Protein AF-A0A535PQA5-F1 (afdb_monomer_lite)

Sequence (203 aa):
MRHCFEQTTILATGSAVRSIGNIMQPLLKPDLPIYLWWLGEPPGDDPTFLKLVEISNRVIVDSTSFFNPEQDLLTLSLLHQNFPEYALSDLNWGRITPWRELVVQFFDVLEYRQYLSGITSIEIEHAAAPFASPTRTELGDVSPNPACAFLLAGWLKARLDWSLVADSMENVRDTPSGTYHWQRARFHTHQSRQTGRDTSSKY

Structure (mmCIF, N/CA/C/O backbone):
data_AF-A0A535PQA5-F1
#
_entry.id   AF-A0A535PQA5-F1
#
loop_
_atom_site.group_PDB
_atom_site.id
_atom_site.type_symbol
_atom_site.label_atom_id
_atom_site.label_alt_id
_atom_site.label_comp_id
_atom_site.label_asym_id
_atom_site.label_entity_id
_atom_site.label_seq_id
_atom_site.pdbx_PDB_ins_code
_atom_site.Cartn_x
_atom_site.Cartn_y
_atom_site.Cartn_z
_atom_site.occupancy
_atom_site.B_iso_or_equiv
_atom_site.auth_seq_id
_atom_site.auth_comp_id
_atom_site.auth_asym_id
_atom_site.auth_atom_id
_atom_site.pdbx_PDB_model_num
ATOM 1 N N . MET A 1 1 ? 21.826 -24.088 4.019 1.00 53.69 1 MET A N 1
ATOM 2 C CA . MET A 1 1 ? 21.114 -24.382 2.758 1.00 53.69 1 MET A CA 1
ATOM 3 C C . MET A 1 1 ? 21.707 -23.472 1.688 1.00 53.69 1 MET A C 1
ATOM 5 O O . MET A 1 1 ? 21.676 -22.266 1.880 1.00 53.69 1 MET A O 1
ATOM 9 N N . ARG A 1 2 ? 22.369 -24.005 0.650 1.00 63.62 2 ARG A N 1
ATOM 10 C CA . ARG A 1 2 ? 22.860 -23.168 -0.461 1.00 63.62 2 ARG A CA 1
ATOM 11 C C . ARG A 1 2 ? 21.697 -22.964 -1.426 1.00 63.62 2 ARG A C 1
ATOM 13 O O . ARG A 1 2 ? 21.260 -23.923 -2.052 1.00 63.62 2 ARG A O 1
ATOM 20 N N . HIS A 1 3 ? 21.177 -21.745 -1.498 1.00 70.12 3 HIS A N 1
ATOM 21 C CA . HIS A 1 3 ? 20.210 -21.375 -2.523 1.00 70.12 3 HIS A CA 1
ATOM 22 C C . HIS A 1 3 ? 20.956 -21.294 -3.861 1.00 70.12 3 HIS A C 1
ATOM 24 O O . HIS A 1 3 ? 21.886 -20.503 -3.994 1.00 70.12 3 HIS A O 1
ATOM 30 N N . CYS A 1 4 ? 20.604 -22.152 -4.820 1.00 84.62 4 CYS A N 1
ATOM 31 C CA . CYS A 1 4 ? 21.079 -22.025 -6.197 1.00 84.62 4 CYS A CA 1
ATOM 32 C C . CYS A 1 4 ? 20.158 -21.036 -6.912 1.00 84.62 4 CYS A C 1
ATOM 34 O O . CYS A 1 4 ? 18.982 -21.339 -7.104 1.00 84.62 4 CYS A O 1
ATOM 36 N N . PHE A 1 5 ? 20.676 -19.865 -7.273 1.00 87.62 5 PHE A N 1
ATOM 37 C CA . PHE A 1 5 ? 19.964 -18.878 -8.077 1.00 87.62 5 PHE A CA 1
ATOM 38 C C . PHE A 1 5 ? 20.875 -18.353 -9.185 1.00 87.62 5 PHE A C 1
ATOM 40 O O . PHE A 1 5 ? 22.099 -18.370 -9.063 1.00 87.62 5 PHE A O 1
ATOM 47 N N . GLU A 1 6 ? 20.253 -17.909 -10.267 1.00 89.75 6 GLU A N 1
ATOM 48 C CA . GLU A 1 6 ? 20.897 -17.182 -11.352 1.00 89.75 6 GLU A CA 1
ATOM 49 C C . GLU A 1 6 ? 20.491 -15.712 -11.239 1.00 89.75 6 GLU A C 1
ATOM 51 O O . GLU A 1 6 ? 19.347 -15.407 -10.899 1.00 89.75 6 GLU A O 1
ATOM 56 N N . GLN A 1 7 ? 21.427 -14.803 -11.500 1.00 92.69 7 GLN A N 1
ATOM 57 C CA . GLN A 1 7 ? 21.169 -13.370 -11.504 1.00 92.69 7 GLN A CA 1
ATOM 58 C C . GLN A 1 7 ? 21.690 -12.776 -12.807 1.00 92.69 7 GLN A C 1
ATOM 60 O O . GLN A 1 7 ? 22.874 -12.887 -13.115 1.00 92.69 7 GLN A O 1
ATOM 65 N N . THR A 1 8 ? 20.803 -12.099 -13.531 1.00 92.94 8 THR A N 1
ATOM 66 C CA . THR A 1 8 ? 21.151 -11.308 -14.712 1.00 92.94 8 THR A CA 1
ATOM 67 C C . THR A 1 8 ? 20.855 -9.843 -14.421 1.00 92.94 8 THR A C 1
ATOM 69 O O . THR A 1 8 ? 19.728 -9.497 -14.073 1.00 92.94 8 THR A O 1
ATOM 72 N N . THR A 1 9 ? 21.861 -8.980 -14.565 1.00 94.50 9 THR A N 1
ATOM 73 C CA . THR A 1 9 ? 21.708 -7.526 -14.425 1.00 94.50 9 THR A CA 1
ATOM 74 C C . THR A 1 9 ? 21.713 -6.890 -15.808 1.00 94.50 9 THR A C 1
ATOM 76 O O . THR A 1 9 ? 22.670 -7.061 -16.563 1.00 94.50 9 THR A O 1
ATOM 79 N N . ILE A 1 10 ? 20.669 -6.128 -16.129 1.00 92.38 10 ILE A N 1
ATOM 80 C CA . ILE A 1 10 ? 20.564 -5.380 -17.384 1.00 92.38 10 ILE A CA 1
ATOM 81 C C . ILE A 1 10 ? 20.653 -3.892 -17.066 1.00 92.38 10 ILE A C 1
ATOM 83 O O . ILE A 1 10 ? 19.865 -3.374 -16.278 1.00 92.38 10 ILE A O 1
ATOM 87 N N . LEU A 1 11 ? 21.588 -3.199 -17.714 1.00 94.19 11 LEU A N 1
ATOM 88 C CA . LEU A 1 11 ? 21.641 -1.742 -17.729 1.00 94.19 11 LEU A CA 1
ATOM 89 C C . LEU A 1 11 ? 21.147 -1.255 -19.093 1.00 94.19 11 LEU A C 1
ATOM 91 O O . LEU A 1 11 ? 21.809 -1.473 -20.106 1.00 94.19 11 LEU A O 1
ATOM 95 N N . ALA A 1 12 ? 19.987 -0.604 -19.120 1.00 91.81 12 ALA A N 1
ATOM 96 C CA . ALA A 1 12 ? 19.416 -0.016 -20.327 1.00 91.81 12 ALA A CA 1
ATOM 97 C C . ALA A 1 12 ? 19.444 1.513 -20.236 1.00 91.81 12 ALA A C 1
ATOM 99 O O . ALA A 1 12 ? 19.094 2.087 -19.207 1.00 91.81 12 ALA A O 1
ATOM 100 N N . THR A 1 13 ? 19.841 2.178 -21.319 1.00 92.56 13 THR A N 1
ATOM 101 C CA . THR A 1 13 ? 19.897 3.643 -21.410 1.00 92.56 13 THR A CA 1
ATOM 102 C C . THR A 1 13 ? 19.306 4.129 -22.733 1.00 92.56 13 THR A C 1
ATOM 104 O O . THR A 1 13 ? 19.181 3.375 -23.703 1.00 92.56 13 THR A O 1
ATOM 107 N N . GLY A 1 14 ? 18.897 5.400 -22.776 1.00 93.44 14 GLY A N 1
ATOM 108 C CA . GLY A 1 14 ? 18.347 6.020 -23.981 1.00 93.44 14 GLY A CA 1
ATOM 109 C C . GLY A 1 14 ? 17.112 5.290 -24.520 1.00 93.44 14 GLY A C 1
ATOM 110 O O . GLY A 1 14 ? 16.185 4.961 -23.783 1.00 93.44 14 GLY A O 1
ATOM 111 N N . SER A 1 15 ? 17.086 5.029 -25.828 1.00 90.81 15 SER A N 1
ATOM 112 C CA . SER A 1 15 ? 15.953 4.369 -26.488 1.00 90.81 15 SER A CA 1
ATOM 113 C C . SER A 1 15 ? 15.748 2.910 -26.069 1.00 90.81 15 SER A C 1
ATOM 115 O O . SER A 1 15 ? 14.628 2.416 -26.194 1.00 90.81 15 SER A O 1
ATOM 117 N N . ALA A 1 16 ? 16.782 2.237 -25.549 1.00 90.56 16 ALA A N 1
ATOM 118 C CA . ALA A 1 16 ? 16.713 0.828 -25.163 1.00 90.56 16 ALA A CA 1
ATOM 119 C C . ALA A 1 16 ? 15.775 0.579 -23.972 1.00 90.56 16 ALA A C 1
ATOM 121 O O . ALA A 1 16 ? 15.194 -0.500 -23.875 1.00 90.56 16 ALA A O 1
ATOM 122 N N . VAL A 1 17 ? 15.567 1.585 -23.112 1.00 91.06 17 VAL A N 1
ATOM 123 C CA . VAL A 1 17 ? 14.657 1.509 -21.953 1.00 91.06 17 VAL A CA 1
ATOM 124 C C . VAL A 1 17 ? 13.248 1.096 -22.387 1.00 91.06 17 VAL A C 1
ATOM 126 O O . VAL A 1 17 ? 12.652 0.200 -21.798 1.00 91.06 17 VAL A O 1
ATOM 129 N N . ARG A 1 18 ? 12.756 1.642 -23.507 1.00 89.62 18 ARG A N 1
ATOM 130 C CA . ARG A 1 18 ? 11.408 1.353 -24.034 1.00 89.62 18 ARG A CA 1
ATOM 131 C C . ARG A 1 18 ? 11.216 -0.091 -24.509 1.00 89.62 18 ARG A C 1
ATOM 133 O O . ARG A 1 18 ? 10.078 -0.517 -24.722 1.00 89.62 18 ARG A O 1
ATOM 140 N N . SER A 1 19 ? 12.315 -0.820 -24.695 1.00 90.81 19 SER A N 1
ATOM 141 C CA . SER A 1 19 ? 12.343 -2.209 -25.156 1.00 90.81 19 SER A CA 1
ATOM 142 C C . SER A 1 19 ? 12.623 -3.204 -24.027 1.00 90.81 19 SER A C 1
ATOM 144 O O . SER A 1 19 ? 12.718 -4.397 -24.308 1.00 90.81 19 SER A O 1
ATOM 146 N N . ILE A 1 20 ? 12.744 -2.760 -22.766 1.00 91.56 20 ILE A N 1
ATOM 147 C CA . ILE A 1 20 ? 13.173 -3.628 -21.658 1.00 91.56 20 ILE A CA 1
ATOM 148 C C . ILE A 1 20 ? 12.256 -4.838 -21.459 1.00 91.56 20 ILE A C 1
ATOM 150 O O . ILE A 1 20 ? 12.756 -5.942 -21.278 1.00 91.56 20 ILE A O 1
ATOM 154 N N . GLY A 1 21 ? 10.935 -4.674 -21.603 1.00 89.75 21 GLY A N 1
ATOM 155 C CA . GLY A 1 21 ? 9.988 -5.789 -21.510 1.00 89.75 21 GLY A CA 1
ATOM 156 C C . GLY A 1 21 ? 10.289 -6.892 -22.531 1.00 89.75 21 GLY A C 1
ATOM 157 O O . GLY A 1 21 ? 10.341 -8.066 -22.176 1.00 89.75 21 GLY A O 1
ATOM 158 N N . ASN A 1 22 ? 10.609 -6.518 -23.775 1.00 90.69 22 ASN A N 1
ATOM 159 C CA . ASN A 1 22 ? 10.975 -7.472 -24.828 1.00 90.69 22 ASN A CA 1
ATOM 160 C C . ASN A 1 22 ? 12.327 -8.147 -24.551 1.00 90.69 22 ASN A C 1
ATOM 162 O O . ASN A 1 22 ? 12.508 -9.315 -24.878 1.00 90.69 22 ASN A O 1
ATOM 166 N N . ILE A 1 23 ? 13.274 -7.419 -23.950 1.00 92.25 23 ILE A N 1
ATOM 167 C CA . ILE A 1 23 ? 14.581 -7.964 -23.549 1.00 92.25 23 ILE A CA 1
ATOM 168 C C . ILE A 1 23 ? 14.415 -8.967 -22.399 1.00 92.25 23 ILE A C 1
ATOM 170 O O . ILE A 1 23 ? 15.131 -9.964 -22.349 1.00 92.25 23 ILE A O 1
ATOM 174 N N . MET A 1 24 ? 13.467 -8.726 -21.489 1.00 91.38 24 MET A N 1
ATOM 175 C CA . MET A 1 24 ? 13.216 -9.593 -20.340 1.00 91.38 24 MET A CA 1
ATOM 176 C C . MET A 1 24 ? 12.509 -10.896 -20.710 1.00 91.38 24 MET A C 1
ATOM 178 O O . MET A 1 24 ? 12.854 -11.926 -20.143 1.00 91.38 24 MET A O 1
ATOM 182 N N . GLN A 1 25 ? 11.571 -10.886 -21.664 1.00 90.50 25 GLN A N 1
ATOM 183 C CA . GLN A 1 25 ? 10.791 -12.071 -22.059 1.00 90.50 25 GLN A CA 1
ATOM 184 C C . GLN A 1 25 ? 11.600 -13.375 -22.228 1.00 90.50 25 GLN A C 1
ATOM 186 O O . GLN A 1 25 ? 11.224 -14.365 -21.604 1.00 90.50 25 GLN A O 1
ATOM 191 N N . PRO A 1 26 ? 12.712 -13.424 -22.990 1.00 91.94 26 PRO A N 1
ATOM 192 C CA . PRO A 1 26 ? 13.483 -14.659 -23.157 1.00 91.94 26 PRO A CA 1
ATOM 193 C C . PRO A 1 26 ? 14.239 -15.113 -21.895 1.00 91.94 26 PRO A C 1
ATOM 195 O O . PRO A 1 26 ? 14.706 -16.248 -21.851 1.00 91.94 26 PRO A O 1
ATOM 198 N N . LEU A 1 27 ? 14.387 -14.248 -20.885 1.00 91.62 27 LEU A N 1
ATOM 199 C CA . LEU A 1 27 ? 15.042 -14.567 -19.610 1.00 91.62 27 LEU A CA 1
ATOM 200 C C . LEU A 1 27 ? 14.065 -15.154 -18.581 1.00 91.62 27 LEU A C 1
ATOM 202 O O . LEU A 1 27 ? 14.488 -15.700 -17.561 1.00 91.62 27 LEU A O 1
ATOM 206 N N . LEU A 1 28 ? 12.760 -15.027 -18.826 1.00 91.69 28 LEU A N 1
ATOM 207 C CA . LEU A 1 28 ? 11.716 -15.512 -17.935 1.00 91.69 28 LEU A CA 1
ATOM 208 C C . LEU A 1 28 ? 11.461 -17.002 -18.180 1.00 91.69 28 LEU A C 1
ATOM 210 O O . LEU A 1 28 ? 11.336 -17.455 -19.317 1.00 91.69 28 LEU A O 1
ATOM 214 N N . LYS A 1 29 ? 11.356 -17.779 -17.098 1.00 90.56 29 LYS A N 1
ATOM 215 C CA . LYS A 1 29 ? 10.951 -19.187 -17.183 1.00 90.56 29 LYS A CA 1
ATOM 216 C C . LYS A 1 29 ? 9.421 -19.268 -17.223 1.00 90.56 29 LYS A C 1
ATOM 218 O O . LYS A 1 29 ? 8.810 -18.803 -16.264 1.00 90.56 29 LYS A O 1
ATOM 223 N N . PRO A 1 30 ? 8.812 -19.884 -18.256 1.00 86.12 30 PRO A N 1
ATOM 224 C CA . PRO A 1 30 ? 7.358 -19.872 -18.450 1.00 86.12 30 PRO A CA 1
ATOM 225 C C . PRO A 1 30 ? 6.535 -20.375 -17.257 1.00 86.12 30 PRO A C 1
ATOM 227 O O . PRO A 1 30 ? 5.455 -19.856 -17.001 1.00 86.12 30 PRO A O 1
ATOM 230 N N . ASP A 1 31 ? 7.053 -21.353 -16.511 1.00 89.75 31 ASP A N 1
ATOM 231 C CA . ASP A 1 31 ? 6.315 -22.019 -15.429 1.00 89.75 31 ASP A CA 1
ATOM 232 C C . ASP A 1 31 ? 6.577 -21.422 -14.036 1.00 89.75 31 ASP A C 1
ATOM 234 O O . ASP A 1 31 ? 6.157 -21.993 -13.026 1.00 89.75 31 ASP A O 1
ATOM 238 N N . LEU A 1 32 ? 7.312 -20.308 -13.945 1.00 92.56 32 LEU A N 1
ATOM 239 C CA . LEU A 1 32 ? 7.617 -19.665 -12.668 1.00 92.56 32 LEU A CA 1
ATOM 240 C C . LEU A 1 32 ? 6.839 -18.359 -12.500 1.00 92.56 32 LEU A C 1
ATOM 242 O O . LEU A 1 32 ? 6.755 -17.575 -13.443 1.00 92.56 32 LEU A O 1
ATOM 246 N N . PRO A 1 33 ? 6.328 -18.078 -11.288 1.00 93.62 33 PRO A N 1
ATOM 247 C CA . PRO A 1 33 ? 5.720 -16.791 -11.007 1.00 93.62 33 PRO A CA 1
ATOM 248 C C . PRO A 1 33 ? 6.756 -15.667 -11.112 1.00 93.62 33 PRO A C 1
ATOM 250 O O . PRO A 1 33 ? 7.873 -15.767 -10.596 1.00 93.62 33 PRO A O 1
ATOM 253 N N . ILE A 1 34 ? 6.359 -14.576 -11.755 1.00 95.00 34 ILE A N 1
ATOM 254 C CA . ILE A 1 34 ? 7.189 -13.408 -12.030 1.00 95.00 34 ILE A CA 1
ATOM 255 C C . ILE A 1 34 ? 6.815 -12.307 -11.041 1.00 95.00 34 ILE A C 1
ATOM 257 O O . ILE A 1 34 ? 5.659 -11.894 -10.947 1.00 95.00 34 ILE A O 1
ATOM 261 N N . TYR A 1 35 ? 7.802 -11.811 -10.303 1.00 95.62 35 TYR A N 1
ATOM 262 C CA . TYR A 1 35 ? 7.620 -10.739 -9.330 1.00 95.62 35 TYR A CA 1
ATOM 263 C C . TYR A 1 35 ? 8.381 -9.509 -9.809 1.00 95.62 35 TYR A C 1
ATOM 265 O O . TYR A 1 35 ? 9.601 -9.553 -9.964 1.00 95.62 35 TYR A O 1
ATOM 273 N N . LEU A 1 36 ? 7.664 -8.411 -10.025 1.00 95.06 36 LEU A N 1
ATOM 274 C CA . LEU A 1 36 ? 8.254 -7.110 -10.290 1.00 95.06 36 LEU A CA 1
ATOM 275 C C . LEU A 1 36 ? 8.463 -6.401 -8.958 1.00 95.06 36 LEU A C 1
ATOM 277 O O . LEU A 1 36 ? 7.504 -5.932 -8.355 1.00 95.06 36 LEU A O 1
ATOM 281 N N . TRP A 1 37 ? 9.706 -6.304 -8.499 1.00 95.94 37 TRP A N 1
ATOM 282 C CA . TRP A 1 37 ? 10.037 -5.416 -7.390 1.00 95.94 37 TRP A CA 1
ATOM 283 C C . TRP A 1 37 ? 10.463 -4.060 -7.939 1.00 95.94 37 TRP A C 1
ATOM 285 O O . TRP A 1 37 ? 11.525 -3.939 -8.549 1.00 95.94 37 TRP A O 1
ATOM 295 N N . TRP A 1 38 ? 9.617 -3.052 -7.738 1.00 94.38 38 TRP A N 1
ATOM 296 C CA . TRP A 1 38 ? 9.922 -1.681 -8.116 1.00 94.38 38 TRP A CA 1
ATOM 297 C C . TRP A 1 38 ? 10.526 -0.931 -6.928 1.00 94.38 38 TRP A C 1
ATOM 299 O O . TRP A 1 38 ? 9.977 -0.947 -5.823 1.00 94.38 38 TRP A O 1
ATOM 309 N N . LEU A 1 39 ? 11.681 -0.306 -7.151 1.00 90.81 39 LEU A N 1
ATOM 310 C CA . LEU A 1 39 ? 12.393 0.456 -6.131 1.00 90.81 39 LEU A CA 1
ATOM 311 C C . LEU A 1 39 ? 12.005 1.932 -6.227 1.00 90.81 39 LEU A C 1
ATOM 313 O O . LEU A 1 39 ? 12.156 2.538 -7.285 1.00 90.81 39 LEU A O 1
ATOM 317 N N . GLY A 1 40 ? 11.564 2.502 -5.106 1.00 86.31 40 GLY A N 1
ATOM 318 C CA . GLY A 1 40 ? 11.100 3.885 -5.031 1.00 86.31 40 GLY A CA 1
ATOM 319 C C . GLY A 1 40 ? 9.632 4.041 -5.424 1.00 86.31 40 GLY A C 1
ATOM 320 O O . GLY A 1 40 ? 8.824 3.123 -5.265 1.00 86.31 40 GLY A O 1
ATOM 321 N N . GLU A 1 41 ? 9.294 5.230 -5.911 1.00 86.06 41 GLU A N 1
ATOM 322 C CA . GLU A 1 41 ? 7.928 5.624 -6.256 1.00 86.06 41 GLU A CA 1
ATOM 323 C C . GLU A 1 41 ? 7.417 4.876 -7.499 1.00 86.06 41 GLU A C 1
ATOM 325 O O . GLU A 1 41 ? 8.158 4.726 -8.481 1.00 86.06 41 GLU A O 1
ATOM 330 N N . PRO A 1 42 ? 6.160 4.394 -7.488 1.00 86.44 42 PRO A N 1
ATOM 331 C CA . PRO A 1 42 ? 5.552 3.778 -8.659 1.00 86.44 42 PRO A CA 1
ATOM 332 C C . PRO A 1 42 ? 5.392 4.840 -9.759 1.00 86.44 42 PRO A C 1
ATOM 334 O O . PRO A 1 42 ? 4.760 5.870 -9.522 1.00 86.44 42 PRO A O 1
ATOM 337 N N . PRO A 1 43 ? 5.908 4.614 -10.977 1.00 85.69 43 PRO A N 1
ATOM 338 C CA . PRO A 1 43 ? 6.052 5.653 -11.992 1.00 85.69 43 PRO A CA 1
ATOM 339 C C . PRO A 1 43 ? 4.754 5.861 -12.790 1.00 85.69 43 PRO A C 1
ATOM 341 O O . PRO A 1 43 ? 4.786 5.965 -14.011 1.00 85.69 43 PRO A O 1
ATOM 344 N N . GLY A 1 44 ? 3.608 5.903 -12.105 1.00 84.50 44 GLY A N 1
ATOM 345 C CA . GLY A 1 44 ? 2.312 6.272 -12.675 1.00 84.50 44 GLY A CA 1
ATOM 346 C C . GLY A 1 44 ? 1.961 5.546 -13.973 1.00 84.50 44 GLY A C 1
ATOM 347 O O . GLY A 1 44 ? 1.760 4.332 -13.995 1.00 84.50 44 GLY A O 1
ATOM 348 N N . ASP A 1 45 ? 1.860 6.334 -15.040 1.00 87.94 45 ASP A N 1
ATOM 349 C CA . ASP A 1 45 ? 1.496 5.947 -16.400 1.00 87.94 45 ASP A CA 1
ATOM 350 C C . ASP A 1 45 ? 2.705 5.648 -17.306 1.00 87.94 45 ASP A C 1
ATOM 352 O O . ASP A 1 45 ? 2.539 5.507 -18.521 1.00 87.94 45 ASP A O 1
ATOM 356 N N . ASP A 1 46 ? 3.917 5.519 -16.747 1.00 91.25 46 ASP A N 1
ATOM 357 C CA . ASP A 1 46 ? 5.117 5.220 -17.525 1.00 91.25 46 ASP A CA 1
ATOM 358 C C . ASP A 1 46 ? 4.935 3.925 -18.349 1.00 91.25 46 ASP A C 1
ATOM 360 O O . ASP A 1 46 ? 4.757 2.835 -17.790 1.00 91.25 46 ASP A O 1
ATOM 364 N N . PRO A 1 47 ? 5.038 3.990 -19.692 1.00 90.75 47 PRO A N 1
ATOM 365 C CA . PRO A 1 47 ? 4.782 2.832 -20.545 1.00 90.75 47 PRO A CA 1
ATOM 366 C C . PRO A 1 47 ? 5.752 1.670 -20.321 1.00 90.75 47 PRO A C 1
ATOM 368 O O . PRO A 1 47 ? 5.447 0.532 -20.679 1.00 90.75 47 PRO A O 1
ATOM 371 N N . THR A 1 48 ? 6.951 1.943 -19.803 1.00 90.94 48 THR A N 1
ATOM 372 C CA . THR A 1 48 ? 7.951 0.907 -19.535 1.00 90.94 48 THR A CA 1
ATOM 373 C C . THR A 1 48 ? 7.547 0.116 -18.303 1.00 90.94 48 THR A C 1
ATOM 375 O O . THR A 1 48 ? 7.518 -1.112 -18.350 1.00 90.94 48 THR A O 1
ATOM 378 N N . PHE A 1 49 ? 7.179 0.810 -17.231 1.00 92.19 49 PHE A N 1
ATOM 379 C CA . PHE A 1 49 ? 6.642 0.207 -16.025 1.00 92.19 49 PHE A CA 1
ATOM 380 C C . PHE A 1 49 ? 5.375 -0.590 -16.305 1.00 92.19 49 PHE A C 1
ATOM 382 O O . PHE A 1 49 ? 5.320 -1.753 -15.924 1.00 92.19 49 PHE A O 1
ATOM 389 N N . LEU A 1 50 ? 4.405 -0.032 -17.035 1.00 92.25 50 LEU A N 1
ATOM 390 C CA . LEU A 1 50 ? 3.160 -0.741 -17.342 1.00 92.25 50 LEU A CA 1
ATOM 391 C C . LEU A 1 50 ? 3.410 -2.051 -18.103 1.00 92.25 50 LEU A C 1
ATOM 393 O O . LEU A 1 50 ? 2.866 -3.084 -17.731 1.00 92.25 50 LEU A O 1
ATOM 397 N N . LYS A 1 51 ? 4.331 -2.066 -19.076 1.00 91.50 51 LYS A N 1
ATOM 398 C CA . LYS A 1 51 ? 4.752 -3.314 -19.741 1.00 91.50 51 LYS A CA 1
ATOM 399 C C . LYS A 1 51 ? 5.402 -4.314 -18.784 1.00 91.50 51 LYS A C 1
ATOM 401 O O . LYS A 1 51 ? 5.257 -5.518 -18.963 1.00 91.50 51 LYS A O 1
ATOM 406 N N . LEU A 1 52 ? 6.168 -3.837 -17.801 1.00 92.56 52 LEU A N 1
ATOM 407 C CA . LEU A 1 52 ? 6.768 -4.697 -16.778 1.00 92.56 52 LEU A CA 1
ATOM 408 C C . LEU A 1 52 ? 5.716 -5.253 -15.811 1.00 92.56 52 LEU A C 1
ATOM 410 O O . LEU A 1 52 ? 5.832 -6.397 -15.377 1.00 92.56 52 LEU A O 1
ATOM 414 N N . VAL A 1 53 ? 4.691 -4.463 -15.491 1.00 93.00 53 VAL A N 1
ATOM 415 C CA . VAL A 1 53 ? 3.528 -4.923 -14.729 1.00 93.00 53 VAL A CA 1
ATOM 416 C C . VAL A 1 53 ? 2.823 -6.022 -15.514 1.00 93.00 53 VAL A C 1
ATOM 418 O O . VAL A 1 53 ? 2.639 -7.103 -14.963 1.00 93.00 53 VAL A O 1
ATOM 421 N N . GLU A 1 54 ? 2.558 -5.802 -16.806 1.00 91.31 54 GLU A N 1
ATOM 422 C CA . GLU A 1 54 ? 1.851 -6.744 -17.681 1.00 91.31 54 GLU A CA 1
ATOM 423 C C . GLU A 1 54 ? 2.509 -8.132 -17.764 1.00 91.31 54 GLU A C 1
ATOM 425 O O . GLU A 1 54 ? 1.807 -9.143 -17.811 1.00 91.31 54 GLU A O 1
ATOM 430 N N . ILE A 1 55 ? 3.847 -8.198 -17.760 1.00 91.94 55 ILE A N 1
ATOM 431 C CA . ILE A 1 55 ? 4.594 -9.470 -17.773 1.00 91.94 55 ILE A CA 1
ATOM 432 C C . ILE A 1 55 ? 4.713 -10.124 -16.389 1.00 91.94 55 ILE A C 1
ATOM 434 O O . ILE A 1 55 ? 5.158 -11.265 -16.294 1.00 91.94 55 ILE A O 1
ATOM 438 N N . SER A 1 56 ? 4.395 -9.408 -15.311 1.00 93.19 56 SER A N 1
ATOM 439 C CA . SER A 1 56 ? 4.542 -9.897 -13.938 1.00 93.19 56 SER A CA 1
ATOM 440 C C . SER A 1 56 ? 3.265 -10.573 -13.433 1.00 93.19 56 SER A C 1
ATOM 442 O O . SER A 1 56 ? 2.189 -10.386 -13.973 1.00 93.19 56 SER A O 1
ATOM 444 N N . ASN A 1 57 ? 3.342 -11.362 -12.365 1.00 94.19 57 ASN A N 1
ATOM 445 C CA . ASN A 1 57 ? 2.159 -11.837 -11.635 1.00 94.19 57 ASN A CA 1
ATOM 446 C C . ASN A 1 57 ? 1.912 -11.025 -10.357 1.00 94.19 57 ASN A C 1
ATOM 448 O O . ASN A 1 57 ? 0.812 -11.038 -9.799 1.00 94.19 57 ASN A O 1
ATOM 452 N N . ARG A 1 58 ? 2.956 -10.357 -9.854 1.00 95.31 58 ARG A N 1
ATOM 453 C CA . ARG A 1 58 ? 2.896 -9.530 -8.654 1.00 95.31 58 ARG A CA 1
ATOM 454 C C . ARG A 1 58 ? 3.835 -8.341 -8.757 1.00 95.31 58 ARG A C 1
ATOM 456 O O . ARG A 1 58 ? 5.019 -8.522 -9.029 1.00 95.31 58 ARG A O 1
ATOM 463 N N . VAL A 1 59 ? 3.327 -7.169 -8.404 1.00 95.81 59 VAL A N 1
ATOM 464 C CA . VAL A 1 59 ? 4.121 -5.965 -8.166 1.00 95.81 59 VAL A CA 1
ATOM 465 C C . VAL A 1 59 ? 4.404 -5.852 -6.670 1.00 95.81 59 VAL A C 1
ATOM 467 O O . VAL A 1 59 ? 3.494 -5.930 -5.844 1.00 95.81 59 VAL A O 1
ATOM 470 N N . ILE A 1 60 ? 5.674 -5.695 -6.316 1.00 96.81 60 ILE A N 1
ATOM 471 C CA . ILE A 1 60 ? 6.151 -5.430 -4.962 1.00 96.81 60 ILE A CA 1
ATOM 472 C C . ILE A 1 60 ? 6.696 -4.006 -4.932 1.00 96.81 60 ILE A C 1
ATOM 474 O O . ILE A 1 60 ? 7.533 -3.644 -5.758 1.00 96.81 60 ILE A O 1
ATOM 478 N N . VAL A 1 61 ? 6.257 -3.230 -3.951 1.00 96.12 61 VAL A N 1
ATOM 479 C CA . VAL A 1 61 ? 6.767 -1.891 -3.643 1.00 96.12 61 VAL A CA 1
ATOM 480 C C . VAL A 1 61 ? 7.163 -1.804 -2.175 1.00 96.12 61 VAL A C 1
ATOM 482 O O . VAL A 1 61 ? 6.819 -2.673 -1.371 1.00 96.12 61 VAL A O 1
ATOM 485 N N . ASP A 1 62 ? 7.884 -0.748 -1.819 1.00 94.44 62 ASP A N 1
ATOM 486 C CA . ASP A 1 62 ? 8.159 -0.417 -0.427 1.00 94.44 62 ASP A CA 1
ATOM 487 C C . ASP A 1 62 ? 7.731 1.018 -0.129 1.00 94.44 62 ASP A C 1
ATOM 489 O O . ASP A 1 62 ? 8.468 1.969 -0.410 1.00 94.44 62 ASP A O 1
ATOM 493 N N . SER A 1 63 ? 6.540 1.180 0.455 1.00 93.00 63 SER A N 1
ATOM 494 C CA . SER A 1 63 ? 5.971 2.509 0.666 1.00 93.00 63 SER A CA 1
ATOM 495 C C . SER A 1 63 ? 6.752 3.349 1.676 1.00 93.00 63 SER A C 1
ATOM 497 O O . SER A 1 63 ? 6.484 4.541 1.782 1.00 93.00 63 SER A O 1
ATOM 499 N N . THR A 1 64 ? 7.715 2.782 2.421 1.00 88.56 64 THR A N 1
ATOM 500 C CA . THR A 1 64 ? 8.611 3.574 3.285 1.00 88.56 64 THR A CA 1
ATOM 501 C C . THR A 1 64 ? 9.569 4.453 2.486 1.00 88.56 64 THR A C 1
ATOM 503 O O . THR A 1 64 ? 10.154 5.377 3.041 1.00 88.56 64 THR A O 1
ATOM 506 N N . SER A 1 65 ? 9.764 4.148 1.201 1.00 86.19 65 SER A N 1
ATOM 507 C CA . SER A 1 65 ? 10.638 4.899 0.294 1.00 86.19 65 SER A CA 1
ATOM 508 C C . SER A 1 65 ? 9.910 5.977 -0.513 1.00 86.19 65 SER A C 1
ATOM 510 O O . SER A 1 65 ? 10.548 6.688 -1.279 1.00 86.19 65 SER A O 1
ATOM 512 N N . PHE A 1 66 ? 8.591 6.097 -0.343 1.00 87.75 66 PHE A N 1
ATOM 513 C CA . PHE A 1 66 ? 7.778 7.072 -1.065 1.00 87.75 66 PHE A CA 1
ATOM 514 C C . PHE A 1 66 ? 8.083 8.494 -0.618 1.00 87.75 66 PHE A C 1
ATOM 516 O O . PHE A 1 66 ? 8.182 8.775 0.581 1.00 87.75 66 PHE A O 1
ATOM 523 N N . PHE A 1 67 ? 8.206 9.377 -1.601 1.00 79.62 67 PHE A N 1
ATOM 524 C CA . PHE A 1 67 ? 8.449 10.794 -1.391 1.00 79.62 67 PHE A CA 1
ATOM 525 C C . PHE A 1 67 ? 7.151 11.579 -1.234 1.00 79.62 67 PHE A C 1
ATOM 527 O O . PHE A 1 67 ? 7.083 12.467 -0.389 1.00 79.62 67 PHE A O 1
ATOM 534 N N . ASN A 1 68 ? 6.098 11.195 -1.967 1.00 82.31 68 ASN A N 1
ATOM 535 C CA . ASN A 1 68 ? 4.762 11.776 -1.865 1.00 82.31 68 ASN A CA 1
ATOM 536 C C . ASN A 1 68 ? 3.738 10.687 -1.509 1.00 82.31 68 ASN A C 1
ATOM 538 O O . ASN A 1 68 ? 2.883 10.352 -2.332 1.00 82.31 68 ASN A O 1
ATOM 542 N N . PRO A 1 69 ? 3.760 10.132 -0.279 1.00 86.25 69 PRO A N 1
ATOM 543 C CA . PRO A 1 69 ? 3.071 8.879 0.024 1.00 86.25 69 PRO A CA 1
ATOM 544 C C . PRO A 1 69 ? 1.572 8.882 -0.260 1.00 86.25 69 PRO A C 1
ATOM 546 O O . PRO A 1 69 ? 1.032 7.853 -0.645 1.00 86.25 69 PRO A O 1
ATOM 549 N N . GLU A 1 70 ? 0.890 10.018 -0.105 1.00 84.75 70 GLU A N 1
ATOM 550 C CA . GLU A 1 70 ? -0.523 10.140 -0.482 1.00 84.75 70 GLU A CA 1
ATOM 551 C C . GLU A 1 70 ? -0.737 9.916 -1.981 1.00 84.75 70 GLU A C 1
ATOM 553 O O . GLU A 1 70 ? -1.559 9.088 -2.373 1.00 84.75 70 GLU A O 1
ATOM 558 N N . GLN A 1 71 ? 0.020 10.632 -2.813 1.00 86.38 71 GLN A N 1
ATOM 559 C CA . GLN A 1 71 ? -0.075 10.528 -4.264 1.00 86.38 71 GLN A CA 1
ATOM 560 C C . GLN A 1 71 ? 0.390 9.152 -4.742 1.00 86.38 71 GLN A C 1
ATOM 562 O O . GLN A 1 71 ? -0.261 8.545 -5.587 1.00 86.38 71 GLN A O 1
ATOM 567 N N . ASP A 1 72 ? 1.463 8.626 -4.162 1.00 91.06 72 ASP A N 1
ATOM 568 C CA . ASP A 1 72 ? 2.025 7.331 -4.537 1.00 91.06 72 ASP A CA 1
ATOM 569 C C . ASP A 1 72 ? 1.075 6.180 -4.176 1.00 91.06 72 ASP A C 1
ATOM 571 O O . ASP A 1 72 ? 0.850 5.279 -4.985 1.00 91.06 72 ASP A O 1
ATOM 575 N N . LEU A 1 73 ? 0.427 6.226 -3.005 1.00 92.31 73 LEU A N 1
ATOM 576 C CA . LEU A 1 73 ? -0.616 5.262 -2.633 1.00 92.31 73 LEU A CA 1
ATOM 577 C C . LEU A 1 73 ? -1.857 5.379 -3.534 1.00 92.31 73 LEU A C 1
ATOM 579 O O . LEU A 1 73 ? -2.466 4.357 -3.863 1.00 92.31 73 LEU A O 1
ATOM 583 N N . LEU A 1 74 ? -2.233 6.589 -3.965 1.00 91.38 74 LEU A N 1
ATOM 584 C CA . LEU A 1 74 ? -3.295 6.779 -4.960 1.00 91.38 74 LEU A CA 1
ATOM 585 C C . LEU A 1 74 ? -2.906 6.170 -6.311 1.00 91.38 74 LEU A C 1
ATOM 587 O O . LEU A 1 74 ? -3.715 5.461 -6.908 1.00 91.38 74 LEU A O 1
ATOM 591 N N . THR A 1 75 ? -1.666 6.369 -6.756 1.00 92.94 75 THR A N 1
ATOM 592 C CA . THR A 1 75 ? -1.120 5.744 -7.965 1.00 92.94 75 THR A CA 1
ATOM 593 C C . THR A 1 75 ? -1.205 4.220 -7.886 1.00 92.94 75 THR A C 1
ATOM 595 O O . THR A 1 75 ? -1.687 3.584 -8.822 1.00 92.94 75 THR A O 1
ATOM 598 N N . LEU A 1 76 ? -0.826 3.617 -6.755 1.00 93.94 76 LEU A N 1
ATOM 599 C CA . LEU A 1 76 ? -0.974 2.173 -6.545 1.00 93.94 76 LEU A CA 1
ATOM 600 C C . LEU A 1 76 ? -2.435 1.707 -6.569 1.00 93.94 76 LEU A C 1
ATOM 602 O O . L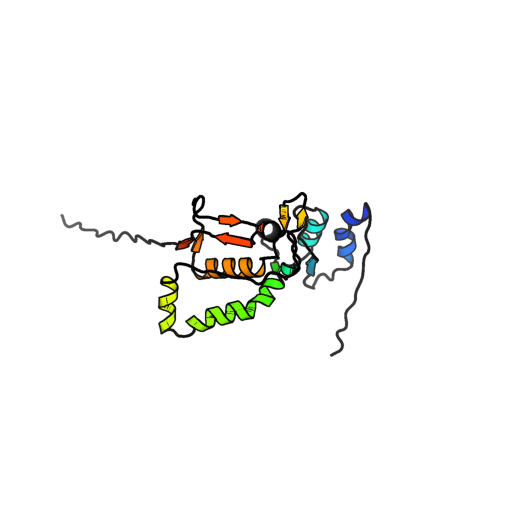EU A 1 76 ? -2.734 0.639 -7.104 1.00 93.94 76 LEU A O 1
ATOM 606 N N . SER A 1 77 ? -3.347 2.491 -5.989 1.00 92.62 77 SER A N 1
ATOM 607 C CA . SER A 1 77 ? -4.783 2.198 -6.012 1.00 92.62 77 SER A CA 1
ATOM 608 C C . SER A 1 77 ? -5.331 2.199 -7.440 1.00 92.62 77 SER A C 1
ATOM 610 O O . SER A 1 77 ? -6.065 1.286 -7.817 1.00 92.62 77 SER A O 1
ATOM 612 N N . LEU A 1 78 ? -4.943 3.184 -8.254 1.00 92.88 78 LEU A N 1
ATOM 613 C CA . LEU A 1 78 ? -5.313 3.258 -9.669 1.00 92.88 78 LEU A CA 1
ATOM 614 C C . LEU A 1 78 ? -4.697 2.112 -10.475 1.00 92.88 78 LEU A C 1
ATOM 616 O O . LEU A 1 78 ? -5.384 1.511 -11.297 1.00 92.88 78 LEU A O 1
ATOM 620 N N . LEU A 1 79 ? -3.437 1.760 -10.204 1.00 92.06 79 LEU A N 1
ATOM 621 C CA . LEU A 1 79 ? -2.784 0.608 -10.822 1.00 92.06 79 LEU A CA 1
ATOM 622 C C . LEU A 1 79 ? -3.579 -0.674 -10.549 1.00 92.06 79 LEU A C 1
ATOM 624 O O . LEU A 1 79 ? -3.912 -1.392 -11.483 1.00 92.06 79 LEU A O 1
ATOM 628 N N . HIS A 1 80 ? -3.953 -0.930 -9.294 1.00 91.56 80 HIS A N 1
ATOM 629 C CA . HIS A 1 80 ? -4.747 -2.107 -8.938 1.00 91.56 80 HIS A CA 1
ATOM 630 C C . HIS A 1 80 ? -6.143 -2.110 -9.585 1.00 91.56 80 HIS A C 1
ATOM 632 O O . HIS A 1 80 ? -6.642 -3.169 -9.950 1.00 91.56 80 HIS A O 1
ATOM 638 N N . GLN A 1 81 ? -6.771 -0.942 -9.757 1.00 91.62 81 GLN A N 1
ATOM 639 C CA . GLN A 1 81 ? -8.061 -0.826 -10.450 1.00 91.62 81 GLN A CA 1
ATOM 640 C C . GLN A 1 81 ? -7.953 -1.119 -11.951 1.00 91.62 81 GLN A C 1
ATOM 642 O O . GLN A 1 81 ? -8.846 -1.751 -12.511 1.00 91.62 81 GLN A O 1
ATOM 647 N N . ASN A 1 82 ? -6.873 -0.670 -12.592 1.00 90.19 82 ASN A N 1
ATOM 648 C CA . ASN A 1 82 ? -6.639 -0.872 -14.023 1.00 90.19 82 ASN A CA 1
ATOM 649 C C . ASN A 1 82 ? -6.152 -2.291 -14.354 1.00 90.19 82 ASN A C 1
ATOM 651 O O . ASN A 1 82 ? -6.373 -2.762 -15.464 1.00 90.19 82 ASN A O 1
ATOM 655 N N . PHE A 1 83 ? -5.509 -2.953 -13.391 1.00 89.00 83 PHE A N 1
ATOM 656 C CA . PHE A 1 83 ? -4.854 -4.255 -13.531 1.00 89.00 83 PHE A CA 1
ATOM 657 C C . PHE A 1 83 ? -5.288 -5.208 -12.393 1.00 89.00 83 PHE A C 1
ATOM 659 O O . PHE A 1 83 ? -4.455 -5.623 -11.578 1.00 89.00 83 PHE A O 1
ATOM 666 N N . PRO A 1 84 ? -6.590 -5.537 -12.269 1.00 88.06 84 PRO A N 1
ATOM 667 C CA . PRO A 1 84 ? -7.136 -6.247 -11.106 1.00 88.06 84 PRO A CA 1
ATOM 668 C C . PRO A 1 84 ? -6.649 -7.698 -10.970 1.00 88.06 84 PRO A C 1
ATOM 670 O O . PRO A 1 84 ? -6.629 -8.247 -9.868 1.00 88.06 84 PRO A O 1
ATOM 673 N N . GLU A 1 85 ? -6.247 -8.326 -12.072 1.00 87.12 85 GLU A N 1
ATOM 674 C CA . GLU A 1 85 ? -5.658 -9.667 -12.118 1.00 87.12 85 GLU A CA 1
ATOM 675 C C . GLU A 1 85 ? -4.239 -9.736 -11.534 1.00 87.12 85 GLU A C 1
ATOM 677 O O . GLU A 1 85 ? -3.778 -10.819 -11.162 1.00 87.12 85 GLU A O 1
ATOM 682 N N . TYR A 1 86 ? -3.559 -8.596 -11.401 1.00 86.94 86 TYR A N 1
ATOM 683 C CA . TYR A 1 86 ? -2.203 -8.520 -10.874 1.00 86.94 86 TYR A CA 1
ATOM 684 C C . TYR A 1 86 ? -2.222 -8.301 -9.362 1.00 86.94 86 TYR A C 1
ATOM 686 O O . TYR A 1 86 ? -2.901 -7.423 -8.824 1.00 86.94 86 TYR A O 1
ATOM 694 N N . ALA A 1 87 ? -1.425 -9.091 -8.641 1.00 93.38 87 ALA A N 1
ATOM 695 C CA . ALA A 1 87 ? -1.298 -8.909 -7.204 1.00 93.38 87 ALA A CA 1
ATOM 696 C C . ALA A 1 87 ? -0.411 -7.695 -6.890 1.00 93.38 87 ALA A C 1
ATOM 698 O O . ALA A 1 87 ? 0.689 -7.566 -7.421 1.00 93.38 87 ALA A O 1
ATOM 699 N N . LEU A 1 88 ? -0.837 -6.854 -5.950 1.00 94.44 88 LEU A N 1
ATOM 700 C CA . LEU A 1 88 ? -0.010 -5.787 -5.392 1.00 94.44 88 LEU A CA 1
ATOM 701 C C . LEU A 1 88 ? 0.456 -6.172 -3.986 1.00 94.44 88 LEU A C 1
ATOM 703 O O . LEU A 1 88 ? -0.281 -6.765 -3.194 1.00 94.44 88 LEU A O 1
ATOM 707 N N . SER A 1 89 ? 1.707 -5.880 -3.659 1.00 95.38 89 SER A N 1
ATOM 708 C CA . SER A 1 89 ? 2.252 -6.053 -2.317 1.00 95.38 89 SER A CA 1
ATOM 709 C C . SER A 1 89 ? 3.121 -4.888 -1.925 1.00 95.38 89 SER A C 1
ATOM 711 O O . SER A 1 89 ? 3.946 -4.420 -2.697 1.00 95.38 89 SER A O 1
ATOM 713 N N . ASP A 1 90 ? 2.952 -4.476 -0.683 1.00 95.94 90 ASP A N 1
ATOM 714 C CA . ASP A 1 90 ? 3.757 -3.447 -0.063 1.00 95.94 90 ASP A CA 1
ATOM 715 C C . ASP A 1 90 ? 4.550 -4.082 1.079 1.00 95.94 90 ASP A C 1
ATOM 717 O O . ASP A 1 90 ? 3.983 -4.722 1.969 1.00 95.94 90 ASP A O 1
ATOM 721 N N . LEU A 1 91 ? 5.872 -3.938 1.058 1.00 96.31 91 LEU A N 1
ATOM 722 C CA . LEU A 1 91 ? 6.722 -4.428 2.140 1.00 96.31 91 LEU A CA 1
ATOM 723 C C . LEU A 1 91 ? 6.393 -3.733 3.466 1.00 96.31 91 LEU A C 1
ATOM 725 O O . LEU A 1 91 ? 6.476 -4.355 4.529 1.00 96.31 91 LEU A O 1
ATOM 729 N N . ASN A 1 92 ? 5.947 -2.478 3.420 1.00 94.25 92 ASN A N 1
ATOM 730 C CA . ASN A 1 92 ? 5.544 -1.741 4.605 1.00 94.25 92 ASN A CA 1
ATOM 731 C C . ASN A 1 92 ? 4.271 -2.314 5.252 1.00 94.25 92 ASN A C 1
ATOM 733 O O . ASN A 1 92 ? 4.171 -2.382 6.477 1.00 94.25 92 ASN A O 1
ATOM 737 N N . TRP A 1 93 ? 3.351 -2.861 4.450 1.00 96.38 93 TRP A N 1
ATOM 738 C CA . TRP A 1 93 ? 2.198 -3.618 4.952 1.00 96.38 93 TRP A CA 1
ATOM 739 C C . TRP A 1 93 ? 2.612 -4.837 5.791 1.00 96.38 93 TRP A C 1
ATOM 741 O O . TRP A 1 93 ? 1.988 -5.154 6.812 1.00 96.38 93 TRP A O 1
ATOM 751 N N . GLY A 1 94 ? 3.696 -5.500 5.376 1.00 96.31 94 GLY A N 1
ATOM 752 C CA . GLY A 1 94 ? 4.340 -6.563 6.141 1.00 96.31 94 GLY A CA 1
ATOM 753 C C . GLY A 1 94 ? 4.897 -6.049 7.469 1.00 96.31 94 GLY A C 1
ATOM 754 O O . GLY A 1 94 ? 4.623 -6.645 8.512 1.00 96.31 94 GLY A O 1
ATOM 755 N N . ARG A 1 95 ? 5.599 -4.908 7.454 1.00 94.81 95 ARG A N 1
ATOM 756 C CA . ARG A 1 95 ? 6.202 -4.291 8.652 1.00 94.81 95 ARG A CA 1
ATOM 757 C C . ARG A 1 95 ? 5.180 -3.864 9.703 1.00 94.81 95 ARG A C 1
ATOM 759 O O . ARG A 1 95 ? 5.477 -3.958 10.889 1.00 94.81 95 ARG A O 1
ATOM 766 N N . ILE A 1 96 ? 3.974 -3.457 9.302 1.00 96.12 96 ILE A N 1
ATOM 767 C CA . ILE A 1 96 ? 2.904 -3.106 10.252 1.00 96.12 96 ILE A CA 1
ATOM 768 C C . ILE A 1 96 ? 2.068 -4.310 10.721 1.00 96.12 96 ILE A C 1
ATOM 770 O O . ILE A 1 96 ? 1.090 -4.129 11.446 1.00 96.12 96 ILE A O 1
ATOM 774 N N . THR A 1 97 ? 2.421 -5.544 10.339 1.00 97.44 97 THR A N 1
ATOM 775 C CA . THR A 1 97 ? 1.701 -6.750 10.793 1.00 97.44 97 THR A CA 1
ATOM 776 C C . THR A 1 97 ? 1.631 -6.861 12.321 1.00 97.44 97 THR A C 1
ATOM 778 O O . THR A 1 97 ? 0.512 -7.015 12.812 1.00 97.44 97 THR A O 1
ATOM 781 N N . PRO A 1 98 ? 2.728 -6.677 13.087 1.00 97.38 98 PRO A N 1
ATOM 782 C CA . PRO A 1 98 ? 2.666 -6.749 14.549 1.00 97.38 98 PRO A CA 1
ATOM 783 C C . PRO A 1 98 ? 1.713 -5.715 15.164 1.00 97.38 98 PRO A C 1
ATOM 785 O O . PRO A 1 98 ? 1.003 -6.016 16.117 1.00 97.38 98 PRO A O 1
ATOM 788 N N . TRP A 1 99 ? 1.628 -4.509 14.590 1.00 95.88 99 TRP A N 1
ATOM 789 C CA . TRP A 1 99 ? 0.674 -3.486 15.037 1.00 95.88 99 TRP A CA 1
ATOM 790 C C . TRP A 1 99 ? -0.776 -3.910 14.805 1.00 95.88 99 TRP A C 1
ATOM 792 O O . TRP A 1 99 ? -1.612 -3.762 15.694 1.00 95.88 99 TRP A O 1
ATOM 802 N N . ARG A 1 100 ? -1.080 -4.482 13.632 1.00 97.44 100 ARG A N 1
ATOM 803 C CA . ARG A 1 100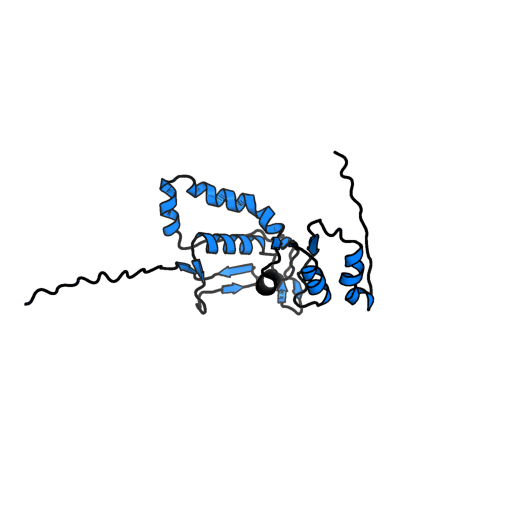 ? -2.421 -5.013 13.339 1.00 97.44 100 ARG A CA 1
ATOM 804 C C . ARG A 1 100 ? -2.786 -6.163 14.278 1.00 97.44 100 ARG A C 1
ATOM 806 O O . ARG A 1 100 ? -3.920 -6.219 14.740 1.00 97.44 100 ARG A O 1
ATOM 813 N N . GLU A 1 101 ? -1.840 -7.050 14.573 1.00 97.62 101 GLU A N 1
ATOM 814 C CA . GLU A 1 101 ? -2.037 -8.158 15.515 1.00 97.62 101 GLU A CA 1
ATOM 815 C C . GLU A 1 101 ? -2.329 -7.653 16.929 1.00 97.62 101 GLU A C 1
ATOM 817 O O . GLU A 1 101 ? -3.318 -8.076 17.520 1.00 97.62 101 GLU A O 1
ATOM 822 N N . LEU A 1 102 ? -1.546 -6.698 17.442 1.00 96.69 102 LEU A N 1
ATOM 823 C CA . LEU A 1 102 ? -1.774 -6.100 18.761 1.00 96.69 102 LEU A CA 1
ATOM 824 C C . LEU A 1 102 ? -3.160 -5.456 18.878 1.00 96.69 102 LEU A C 1
ATOM 826 O O . LEU A 1 102 ? -3.837 -5.644 19.885 1.00 96.69 102 LEU A O 1
ATOM 830 N N . VAL A 1 103 ? -3.614 -4.737 17.846 1.00 94.88 103 VAL A N 1
ATOM 831 C CA . VAL A 1 103 ? -4.967 -4.160 17.832 1.00 94.88 103 VAL A CA 1
ATOM 832 C C . VAL A 1 103 ? -6.039 -5.252 17.891 1.00 94.88 103 VAL A C 1
ATOM 834 O O . VAL A 1 103 ? -7.009 -5.116 18.633 1.00 94.88 103 VAL A O 1
ATOM 837 N N . VAL A 1 104 ? -5.882 -6.333 17.122 1.00 95.12 104 VAL A N 1
ATOM 838 C CA . VAL A 1 104 ? -6.861 -7.433 17.094 1.00 95.12 104 VAL A CA 1
ATOM 839 C C . VAL A 1 104 ? -6.892 -8.202 18.415 1.00 95.12 104 VAL A C 1
ATOM 841 O O . VAL A 1 104 ? -7.981 -8.576 18.844 1.00 95.12 104 VAL A O 1
ATOM 844 N N . GLN A 1 105 ? -5.754 -8.370 19.097 1.00 96.62 105 GLN A N 1
ATOM 845 C CA . GLN A 1 105 ? -5.664 -9.106 20.367 1.00 96.62 105 GLN A CA 1
ATOM 846 C C . GLN A 1 105 ? -6.589 -8.549 21.461 1.00 96.62 105 GLN A C 1
ATOM 848 O O . GLN A 1 105 ? -7.118 -9.313 22.269 1.00 96.62 105 GLN A O 1
ATOM 853 N N . PHE A 1 106 ? -6.881 -7.241 21.456 1.00 93.25 106 PHE A N 1
ATOM 854 C CA . PHE A 1 106 ? -7.879 -6.648 22.359 1.00 93.25 106 PHE A CA 1
ATOM 855 C C . PHE A 1 106 ? -9.302 -7.191 22.150 1.00 93.25 106 PHE A C 1
ATOM 857 O O . PHE A 1 106 ? -10.141 -7.033 23.029 1.00 93.25 106 PHE A O 1
ATOM 864 N N . PHE A 1 107 ? -9.598 -7.827 21.016 1.00 94.25 107 PHE A N 1
ATOM 865 C CA . PHE A 1 107 ? -10.924 -8.334 20.650 1.00 94.25 107 PHE A CA 1
ATOM 866 C C . PHE A 1 107 ? -10.971 -9.862 20.477 1.00 94.25 107 PHE A C 1
ATOM 868 O O . PHE A 1 107 ? -11.997 -10.408 20.051 1.00 94.25 107 PHE A O 1
ATOM 875 N N . ASP A 1 108 ? -9.893 -10.567 20.838 1.00 94.62 108 ASP A N 1
ATOM 876 C CA . ASP A 1 108 ? -9.874 -12.035 20.862 1.00 94.62 108 ASP A CA 1
ATOM 877 C C . ASP A 1 108 ? -10.847 -12.585 21.919 1.00 94.62 108 ASP A C 1
ATOM 879 O O . ASP A 1 108 ? -11.508 -13.603 21.692 1.00 94.62 108 ASP A O 1
ATOM 883 N N . VAL A 1 109 ? -11.010 -11.852 23.027 1.00 95.56 109 VAL A N 1
ATOM 884 C CA . VAL A 1 109 ? -12.016 -12.101 24.070 1.00 95.56 109 VAL A CA 1
ATOM 885 C C . VAL A 1 109 ? -13.416 -11.818 23.516 1.00 95.56 109 VAL A C 1
ATOM 887 O O . VAL A 1 109 ? -13.711 -10.709 23.062 1.00 95.56 109 VAL A O 1
ATOM 890 N N . LEU A 1 110 ? -14.299 -12.821 23.555 1.00 93.75 110 LEU A N 1
ATOM 891 C CA . LEU A 1 110 ? -15.6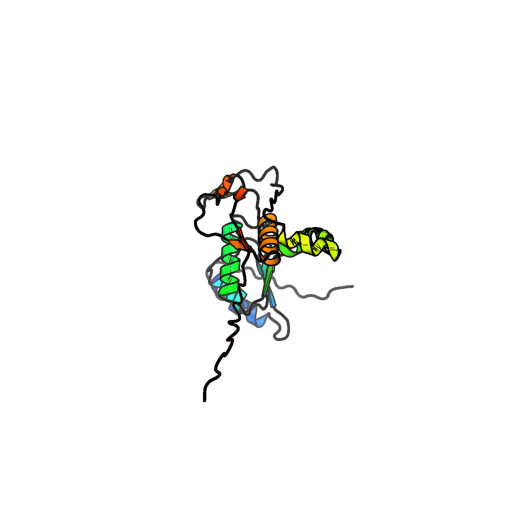34 -12.765 22.944 1.00 93.75 110 LEU A CA 1
ATOM 892 C C . LEU A 1 110 ? -16.468 -11.595 23.485 1.00 93.75 110 LEU A C 1
ATOM 894 O O . LEU A 1 110 ? -17.135 -10.898 22.721 1.00 93.75 110 LEU A O 1
ATOM 898 N N . GLU A 1 111 ? -16.378 -11.352 24.788 1.00 95.50 111 GLU A N 1
ATOM 899 C CA . GLU A 1 111 ? -17.078 -10.302 25.521 1.00 95.50 111 GLU A CA 1
ATOM 900 C C . GLU A 1 111 ? -16.664 -8.901 25.063 1.00 95.50 111 GLU A C 1
ATOM 902 O O . GLU A 1 111 ? -17.465 -7.970 25.156 1.00 95.50 111 GLU A O 1
ATOM 907 N N . TYR A 1 112 ? -15.447 -8.737 24.533 1.00 94.25 112 TYR A N 1
ATOM 908 C CA . TYR A 1 112 ? -14.926 -7.437 24.110 1.00 94.25 112 TYR A CA 1
ATOM 909 C C . TYR A 1 112 ? -15.354 -7.054 22.693 1.00 94.25 112 TYR A C 1
ATOM 911 O O . TYR A 1 112 ? -15.358 -5.874 22.342 1.00 94.25 112 TYR A O 1
ATOM 919 N N . ARG A 1 113 ? -15.804 -8.017 21.879 1.00 92.00 113 ARG A N 1
ATOM 920 C CA . ARG A 1 113 ? -16.201 -7.770 20.482 1.00 92.00 113 ARG A CA 1
ATOM 921 C C . ARG A 1 113 ? -17.346 -6.773 20.350 1.00 92.00 113 ARG A C 1
ATOM 923 O O . ARG A 1 113 ? -17.383 -6.024 19.378 1.00 92.00 113 ARG A O 1
ATOM 930 N N . GLN A 1 114 ? -18.245 -6.713 21.332 1.00 91.38 114 GLN A N 1
ATOM 931 C CA . GLN A 1 114 ? -19.340 -5.736 21.345 1.00 91.38 114 GLN A CA 1
ATOM 932 C C . GLN A 1 114 ? -18.843 -4.283 21.420 1.00 91.38 114 GLN A C 1
ATOM 934 O O . GLN A 1 114 ? -19.524 -3.376 20.952 1.00 91.38 114 GLN A O 1
ATOM 939 N N . TYR A 1 115 ? -17.642 -4.041 21.954 1.00 91.69 115 TYR A N 1
ATOM 940 C CA . TYR A 1 115 ? -17.087 -2.691 22.028 1.00 91.69 115 TYR A CA 1
ATOM 941 C C . TYR A 1 115 ? -16.595 -2.179 20.670 1.00 91.69 115 TYR A C 1
ATOM 943 O O . TYR A 1 115 ? -16.477 -0.967 20.501 1.00 91.69 115 TYR A O 1
ATOM 951 N N . LEU A 1 116 ? -16.409 -3.051 19.665 1.00 90.94 116 LEU A N 1
ATOM 952 C CA . LEU A 1 116 ? -16.056 -2.627 18.304 1.00 90.94 116 LEU A CA 1
ATOM 953 C C . LEU A 1 116 ? -17.082 -1.655 17.722 1.00 90.94 116 LEU A C 1
ATOM 955 O O . LEU A 1 116 ? -16.687 -0.728 17.019 1.00 90.94 116 LEU A O 1
ATOM 959 N N . SER A 1 117 ? -18.380 -1.826 18.010 1.00 88.12 117 SER A N 1
ATOM 960 C CA . SER A 1 117 ? -19.423 -0.900 17.545 1.00 88.12 117 SER A CA 1
ATOM 961 C C . SER A 1 117 ? -19.398 0.448 18.268 1.00 88.12 117 SER A C 1
ATOM 963 O O . SER A 1 117 ? -19.883 1.432 17.718 1.00 88.12 117 SER A O 1
ATOM 965 N N . GLY A 1 118 ? -18.817 0.498 19.471 1.00 90.62 118 GLY A N 1
ATOM 966 C CA . GLY A 1 118 ? -18.676 1.711 20.277 1.00 90.62 118 GLY A CA 1
ATOM 967 C C . GLY A 1 118 ? -17.495 2.597 19.880 1.00 90.62 118 GLY A C 1
ATOM 968 O O . GLY A 1 118 ? -17.427 3.738 20.324 1.00 90.62 118 GLY A O 1
ATOM 969 N N . ILE A 1 119 ? -16.580 2.112 19.034 1.00 91.81 119 ILE A N 1
ATOM 970 C CA . ILE A 1 119 ? -15.496 2.940 18.495 1.00 91.81 119 ILE A CA 1
ATOM 971 C C . ILE A 1 119 ? -16.115 3.994 17.570 1.00 91.81 119 ILE A C 1
ATOM 973 O O . ILE A 1 119 ? -16.813 3.648 16.612 1.00 91.81 119 ILE A O 1
ATOM 977 N N . THR A 1 120 ? -15.861 5.267 17.860 1.00 89.56 120 THR A N 1
ATOM 978 C CA . THR A 1 120 ? -16.343 6.422 17.081 1.00 89.56 120 THR A CA 1
ATOM 979 C C . THR A 1 120 ? -15.211 7.280 16.528 1.00 89.56 120 THR A C 1
ATOM 981 O O . THR A 1 120 ? -15.409 7.965 15.532 1.00 89.56 120 THR A O 1
ATOM 984 N N . SER A 1 121 ? -14.027 7.218 17.139 1.00 90.50 121 SER A N 1
ATOM 985 C CA . SER A 1 121 ? -12.833 7.947 16.719 1.00 90.50 121 SER A CA 1
ATOM 986 C C . SER A 1 121 ? -11.591 7.079 16.896 1.00 90.50 121 SER A C 1
ATOM 988 O O . SER A 1 121 ? -11.546 6.224 17.783 1.00 90.50 121 SER A O 1
ATOM 990 N N . ILE A 1 122 ? -10.608 7.290 16.024 1.00 92.62 122 ILE A N 1
ATOM 991 C CA . ILE A 1 122 ? -9.276 6.694 16.083 1.00 92.62 122 ILE A CA 1
ATOM 992 C C . ILE A 1 122 ? -8.277 7.802 15.761 1.00 92.62 122 ILE A C 1
ATOM 994 O O . ILE A 1 122 ? -8.366 8.420 14.701 1.00 92.62 122 ILE A O 1
ATOM 998 N N . GLU A 1 123 ? -7.304 7.985 16.644 1.00 92.81 123 GLU A N 1
ATOM 999 C CA . GLU A 1 123 ? -6.147 8.850 16.439 1.00 92.81 123 GLU A CA 1
ATOM 1000 C C . GLU A 1 123 ? -4.904 7.976 16.241 1.00 92.81 123 GLU A C 1
ATOM 1002 O O . GLU A 1 123 ? -4.704 6.994 16.959 1.00 92.81 123 GLU A O 1
ATOM 1007 N N . ILE A 1 124 ? -4.103 8.289 15.220 1.00 92.12 124 ILE A N 1
ATOM 1008 C CA . ILE A 1 124 ? -2.855 7.583 14.916 1.00 92.12 124 ILE A CA 1
ATOM 1009 C C . ILE A 1 124 ? -1.750 8.624 14.860 1.00 92.12 124 ILE A C 1
ATOM 1011 O O . ILE A 1 124 ? -1.633 9.365 13.887 1.00 92.12 124 ILE A O 1
ATOM 1015 N N . GLU A 1 125 ? -0.916 8.630 15.889 1.00 87.69 125 GLU A N 1
ATOM 1016 C CA . GLU A 1 125 ? 0.337 9.369 15.885 1.00 87.69 125 GLU A CA 1
ATOM 1017 C C . GLU A 1 125 ? 1.440 8.479 15.310 1.00 87.69 125 GLU A C 1
ATOM 1019 O O . GLU A 1 125 ? 1.550 7.296 15.647 1.00 87.69 125 GLU A O 1
ATOM 1024 N N . HIS A 1 126 ? 2.274 9.034 14.435 1.00 81.19 126 HIS A N 1
ATOM 1025 C CA . HIS A 1 126 ? 3.416 8.316 13.886 1.00 81.19 126 HIS A CA 1
ATOM 1026 C C . HIS A 1 126 ? 4.700 9.102 14.096 1.00 81.19 126 HIS A C 1
ATOM 1028 O O . HIS A 1 126 ? 4.734 10.329 14.016 1.00 81.19 126 HIS A O 1
ATOM 1034 N N . ALA A 1 127 ? 5.786 8.372 14.342 1.00 76.12 127 ALA A N 1
ATOM 1035 C CA . ALA A 1 127 ? 7.095 8.984 14.427 1.00 76.12 127 ALA A CA 1
ATOM 1036 C C . ALA A 1 127 ? 7.516 9.501 13.046 1.00 76.12 127 ALA A C 1
ATOM 1038 O O . ALA A 1 127 ? 7.530 8.767 12.054 1.00 76.12 127 ALA A O 1
ATOM 1039 N N . ALA A 1 128 ? 7.894 10.769 13.015 1.00 66.56 128 ALA A N 1
ATOM 1040 C CA . ALA A 1 128 ? 8.628 11.382 11.931 1.00 66.56 128 ALA A CA 1
ATOM 1041 C C . ALA A 1 128 ? 10.127 11.163 12.140 1.00 66.56 128 ALA A C 1
ATOM 1043 O O . ALA A 1 128 ? 10.621 11.333 13.256 1.00 66.56 128 ALA A O 1
ATOM 1044 N N . ALA A 1 129 ? 10.876 10.816 11.090 1.00 58.19 129 ALA A N 1
ATOM 1045 C CA . ALA A 1 129 ? 12.331 10.823 11.198 1.00 58.19 129 ALA A CA 1
ATOM 1046 C C . ALA A 1 129 ? 12.789 12.247 11.598 1.00 58.19 129 ALA A C 1
ATOM 1048 O O . ALA A 1 129 ? 12.417 13.196 10.907 1.00 58.19 129 ALA A O 1
ATOM 1049 N N . PRO A 1 130 ? 13.605 12.420 12.659 1.00 43.28 130 PRO A N 1
ATOM 1050 C CA . PRO A 1 130 ? 13.941 13.738 13.217 1.00 43.28 130 PRO A CA 1
ATOM 1051 C C . PRO A 1 130 ? 14.694 14.681 12.260 1.00 43.28 130 PRO A C 1
ATOM 1053 O O . PRO A 1 130 ? 14.916 15.841 12.591 1.00 43.28 130 PRO A O 1
ATOM 1056 N N . PHE A 1 131 ? 1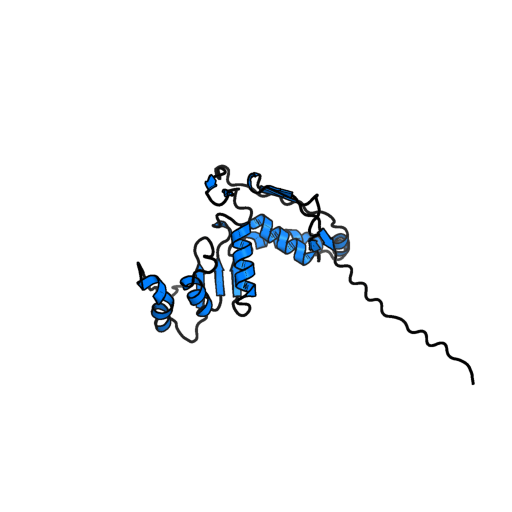5.085 14.190 11.079 1.00 44.09 131 PHE A N 1
ATOM 1057 C CA . PHE A 1 131 ? 15.796 14.931 10.034 1.00 44.09 131 PHE A CA 1
ATOM 1058 C C . PHE A 1 131 ? 15.081 14.915 8.678 1.00 44.09 131 PHE A C 1
ATOM 1060 O O . PHE A 1 131 ? 15.671 15.326 7.679 1.00 44.09 131 PHE A O 1
ATOM 1067 N N . ALA A 1 132 ? 13.823 14.464 8.620 1.00 52.00 132 ALA A N 1
ATOM 1068 C CA . ALA A 1 132 ? 12.961 14.751 7.479 1.00 52.00 132 ALA A CA 1
ATOM 1069 C C . ALA A 1 132 ? 12.590 16.237 7.550 1.00 52.00 132 ALA A C 1
ATOM 1071 O O . ALA A 1 132 ? 11.526 16.613 8.031 1.00 52.00 132 ALA A O 1
ATOM 1072 N N . SER A 1 133 ? 13.533 17.099 7.165 1.00 46.78 133 SER A N 1
ATOM 1073 C CA . SER A 1 133 ? 13.241 18.514 6.986 1.00 46.78 133 SER A CA 1
ATOM 1074 C C . SER A 1 133 ? 12.176 18.609 5.896 1.00 46.78 133 SER A C 1
ATOM 1076 O O . SER A 1 133 ? 12.385 17.982 4.848 1.00 46.78 133 SER A O 1
ATOM 1078 N N . PRO A 1 134 ? 11.078 19.361 6.101 1.00 53.56 134 PRO A N 1
ATOM 1079 C CA . PRO A 1 134 ? 10.116 19.647 5.052 1.00 53.56 134 PRO A CA 1
ATOM 1080 C C . PRO A 1 134 ? 10.865 20.147 3.823 1.00 53.56 134 PRO A C 1
ATOM 1082 O O . PRO A 1 134 ? 11.396 21.259 3.800 1.00 53.56 134 PRO A O 1
ATOM 1085 N N . THR A 1 135 ? 11.019 19.275 2.832 1.00 53.41 135 THR A N 1
ATOM 1086 C CA . THR A 1 135 ? 11.748 19.622 1.620 1.00 53.41 135 THR A CA 1
ATOM 1087 C C . THR A 1 135 ? 10.702 20.137 0.664 1.00 53.41 135 THR A C 1
ATOM 1089 O O . THR A 1 135 ? 9.875 19.378 0.168 1.00 53.41 135 THR A O 1
ATOM 1092 N N . ARG A 1 136 ? 10.697 21.454 0.465 1.00 53.69 136 ARG A N 1
ATOM 1093 C CA . ARG A 1 136 ? 9.824 22.088 -0.513 1.00 53.69 136 ARG A CA 1
ATOM 1094 C C . ARG A 1 136 ? 10.261 21.643 -1.902 1.00 53.69 136 ARG A C 1
ATOM 1096 O O . ARG A 1 136 ? 11.367 21.967 -2.330 1.00 53.69 136 ARG A O 1
ATOM 1103 N N . THR A 1 137 ? 9.403 20.912 -2.597 1.00 56.22 137 THR A N 1
ATOM 1104 C CA . THR A 1 137 ? 9.610 20.556 -4.003 1.00 56.22 137 THR A CA 1
ATOM 1105 C C . THR A 1 137 ? 8.633 21.289 -4.901 1.00 56.22 137 THR A C 1
ATOM 1107 O O . THR A 1 137 ? 7.660 21.877 -4.432 1.00 56.22 137 THR A O 1
ATOM 1110 N N . GLU A 1 138 ? 8.876 21.240 -6.211 1.00 51.50 138 GLU A N 1
ATOM 1111 C CA . GLU A 1 138 ? 7.958 21.772 -7.227 1.00 51.50 138 GLU A CA 1
ATOM 1112 C C . GLU A 1 138 ? 6.563 21.112 -7.169 1.00 51.50 138 GLU A C 1
ATOM 1114 O O . GLU A 1 138 ? 5.596 21.678 -7.671 1.00 51.50 138 GLU A O 1
ATOM 1119 N N . LEU A 1 139 ? 6.455 19.950 -6.507 1.00 51.31 139 LEU A N 1
ATOM 1120 C CA . LEU A 1 139 ? 5.233 19.163 -6.321 1.00 51.31 139 LEU A CA 1
ATOM 1121 C C . LEU A 1 139 ? 4.576 19.348 -4.935 1.00 51.31 139 LEU A C 1
ATOM 1123 O O . LEU A 1 139 ? 3.473 18.847 -4.729 1.00 51.31 139 LEU A O 1
ATOM 1127 N N . GLY A 1 140 ? 5.208 20.073 -3.999 1.00 53.81 140 GLY A N 1
ATOM 1128 C CA . GLY A 1 140 ? 4.690 20.315 -2.643 1.00 53.81 140 GLY A CA 1
ATOM 1129 C C . GLY A 1 140 ? 5.717 20.115 -1.521 1.00 53.81 140 GLY A C 1
ATOM 1130 O O . GLY A 1 140 ? 6.871 19.750 -1.764 1.00 53.81 140 GLY A O 1
ATOM 1131 N N . ASP A 1 141 ? 5.294 20.393 -0.283 1.00 52.44 141 ASP A N 1
ATOM 1132 C CA . ASP A 1 141 ? 6.090 20.176 0.931 1.00 52.44 141 ASP A CA 1
ATOM 1133 C C . ASP A 1 141 ? 6.085 18.692 1.326 1.00 52.44 141 ASP A C 1
ATOM 1135 O O . ASP A 1 141 ? 5.030 18.064 1.426 1.00 52.44 141 ASP A O 1
ATOM 1139 N N . VAL A 1 142 ? 7.269 18.136 1.580 1.00 54.44 142 VAL A N 1
ATOM 1140 C CA . VAL A 1 142 ? 7.443 16.719 1.927 1.00 54.44 142 VAL A CA 1
ATOM 1141 C C . VAL A 1 142 ? 7.436 16.560 3.436 1.00 54.44 142 VAL A C 1
ATOM 1143 O O . VAL A 1 142 ? 8.400 16.920 4.108 1.00 54.44 142 VAL A O 1
ATOM 1146 N N . SER A 1 143 ? 6.357 16.009 3.976 1.00 54.91 143 SER A N 1
ATOM 1147 C CA . SER A 1 143 ? 6.299 15.605 5.378 1.00 54.91 143 SER A CA 1
ATOM 1148 C C . SER A 1 143 ? 6.954 14.236 5.591 1.00 54.91 143 SER A C 1
ATOM 1150 O O . SER A 1 143 ? 7.011 13.428 4.658 1.00 54.91 143 SER A O 1
ATOM 1152 N N . PRO A 1 144 ? 7.494 13.953 6.790 1.00 69.69 144 PRO A N 1
ATOM 1153 C CA . PRO A 1 144 ? 7.908 12.611 7.199 1.00 69.69 144 PRO A CA 1
ATOM 1154 C C . PRO A 1 144 ? 6.900 11.551 6.751 1.00 69.69 144 PRO A C 1
ATOM 1156 O O . PRO A 1 144 ? 5.744 11.599 7.151 1.00 69.69 144 PRO A O 1
ATOM 1159 N N . ASN A 1 145 ? 7.358 10.592 5.941 1.00 81.56 145 ASN A N 1
ATOM 1160 C CA . ASN A 1 145 ? 6.511 9.634 5.232 1.00 81.56 145 ASN A CA 1
ATOM 1161 C C . ASN A 1 145 ? 5.447 8.971 6.149 1.00 81.56 145 ASN A C 1
ATOM 1163 O O . ASN A 1 145 ? 5.789 8.080 6.936 1.00 81.56 145 ASN A O 1
ATOM 1167 N N . PRO A 1 146 ? 4.154 9.351 6.032 1.00 87.94 146 PRO A N 1
ATOM 1168 C CA . PRO A 1 146 ? 3.083 8.835 6.886 1.00 87.94 146 PRO A CA 1
ATOM 1169 C C . PRO A 1 146 ? 2.504 7.498 6.393 1.00 87.94 146 PRO A C 1
ATOM 1171 O O . PRO A 1 146 ? 1.464 7.061 6.890 1.00 87.94 146 PRO A O 1
ATOM 1174 N N . ALA A 1 147 ? 3.128 6.812 5.425 1.00 90.56 147 ALA A N 1
ATOM 1175 C CA . ALA A 1 147 ? 2.534 5.634 4.790 1.00 90.56 147 ALA A CA 1
ATOM 1176 C C . ALA A 1 147 ? 2.158 4.533 5.790 1.00 90.56 147 ALA A C 1
ATOM 1178 O O . ALA A 1 147 ? 1.102 3.924 5.651 1.00 90.56 147 ALA A O 1
ATOM 1179 N N . CYS A 1 148 ? 2.961 4.306 6.838 1.00 91.81 148 CYS A N 1
ATOM 1180 C CA . CYS A 1 148 ? 2.608 3.360 7.905 1.00 91.81 148 CYS A CA 1
ATOM 1181 C C . CYS A 1 148 ? 1.264 3.713 8.563 1.00 91.81 148 CYS A C 1
ATOM 1183 O O . CYS A 1 148 ? 0.419 2.835 8.753 1.00 91.81 148 CYS A O 1
ATOM 1185 N N . ALA A 1 149 ? 1.065 4.995 8.890 1.00 92.44 149 ALA A N 1
ATOM 1186 C CA . ALA A 1 149 ? -0.159 5.490 9.508 1.00 92.44 149 ALA A CA 1
ATOM 1187 C C . ALA A 1 149 ? -1.346 5.365 8.548 1.00 92.44 149 ALA A C 1
ATOM 1189 O O . ALA A 1 149 ? -2.404 4.890 8.951 1.00 92.44 149 ALA A O 1
ATOM 1190 N N . PHE A 1 150 ? -1.165 5.696 7.267 1.00 93.25 150 PHE A N 1
ATOM 1191 C CA . PHE A 1 150 ? 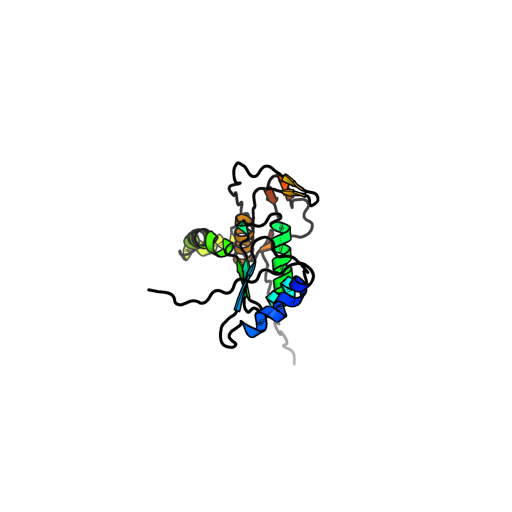-2.215 5.543 6.257 1.00 93.25 150 PHE A CA 1
ATOM 1192 C C . PHE A 1 150 ? -2.621 4.094 6.017 1.00 93.25 150 PHE A C 1
ATOM 1194 O O . PHE A 1 150 ? -3.814 3.803 5.946 1.00 93.25 150 PHE A O 1
ATOM 1201 N N . LEU A 1 151 ? -1.660 3.175 5.929 1.00 95.38 151 LEU A N 1
ATOM 1202 C CA . LEU A 1 151 ? -1.940 1.750 5.774 1.00 95.38 151 LEU A CA 1
ATOM 1203 C C . LEU A 1 151 ? -2.722 1.212 6.980 1.00 95.38 151 LEU A C 1
ATOM 1205 O O . LEU A 1 151 ? -3.711 0.494 6.810 1.00 95.38 151 LEU A O 1
ATOM 1209 N N . LEU A 1 152 ? -2.328 1.598 8.198 1.00 96.12 152 LEU A N 1
ATOM 1210 C CA . LEU A 1 152 ? -3.038 1.217 9.417 1.00 96.12 152 LEU A CA 1
ATOM 1211 C C . LEU A 1 152 ? -4.445 1.836 9.474 1.00 96.12 152 LEU A C 1
ATOM 1213 O O . LEU A 1 152 ? -5.413 1.126 9.751 1.00 96.12 152 LEU A O 1
ATOM 1217 N N . ALA A 1 153 ? -4.581 3.124 9.149 1.00 94.62 153 ALA A N 1
ATOM 1218 C CA . ALA A 1 153 ? -5.859 3.830 9.091 1.00 94.62 153 ALA A CA 1
ATOM 1219 C C . ALA A 1 153 ? -6.810 3.212 8.055 1.00 94.62 153 ALA A C 1
ATOM 1221 O O . ALA A 1 153 ? -7.993 3.010 8.336 1.00 94.62 153 ALA A O 1
ATOM 1222 N N . GLY A 1 154 ? -6.300 2.876 6.867 1.00 94.38 154 GLY A N 1
ATOM 1223 C CA . GLY A 1 154 ? -7.049 2.214 5.801 1.00 94.38 154 GLY A CA 1
ATOM 1224 C C . GLY A 1 154 ? -7.533 0.825 6.213 1.00 94.38 154 GLY A C 1
ATOM 1225 O O . GLY A 1 154 ? -8.693 0.476 5.983 1.00 94.38 154 GLY A O 1
ATOM 1226 N N . TRP A 1 155 ? -6.683 0.059 6.901 1.00 96.38 155 TRP A N 1
ATOM 1227 C CA . TRP A 1 155 ? -7.062 -1.231 7.472 1.00 96.38 155 TRP A CA 1
ATOM 1228 C C . TRP A 1 155 ? -8.144 -1.105 8.547 1.00 96.38 155 TRP A C 1
ATOM 1230 O O . TRP A 1 155 ? -9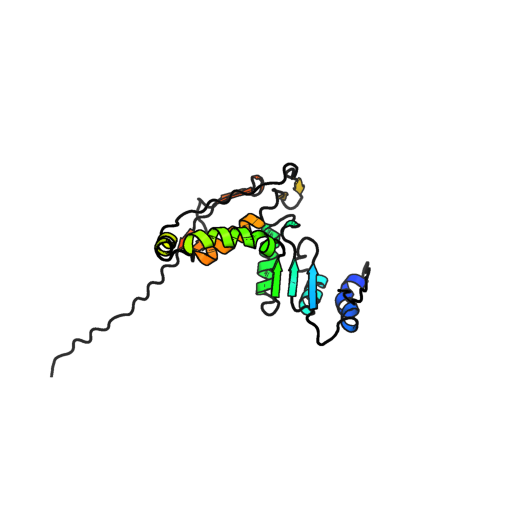.149 -1.810 8.469 1.00 96.38 155 TRP A O 1
ATOM 1240 N N . LEU A 1 156 ? -7.983 -0.196 9.514 1.00 95.50 156 LEU A N 1
ATOM 1241 C CA . LEU A 1 156 ? -8.969 0.039 10.576 1.00 95.50 156 LEU A CA 1
ATOM 1242 C C . LEU A 1 156 ? -10.314 0.474 9.999 1.00 95.50 156 LEU A C 1
ATOM 1244 O O . LEU A 1 156 ? -11.345 -0.097 10.349 1.00 95.50 156 LEU A O 1
ATOM 1248 N N . LYS A 1 157 ? -10.300 1.412 9.044 1.00 93.56 157 LYS A N 1
ATOM 1249 C CA . LYS A 1 157 ? -11.490 1.826 8.294 1.00 93.56 157 LYS A CA 1
ATOM 1250 C C . LYS A 1 157 ? -12.200 0.618 7.677 1.00 93.56 157 LYS A C 1
ATOM 1252 O O . LYS A 1 157 ? -13.414 0.495 7.815 1.00 93.56 157 LYS A O 1
ATOM 1257 N N . ALA A 1 158 ? -11.461 -0.263 7.000 1.00 92.88 158 ALA A N 1
ATOM 1258 C CA . ALA A 1 158 ? -12.029 -1.451 6.367 1.00 92.88 158 ALA A CA 1
ATOM 1259 C C . ALA A 1 158 ? -12.589 -2.458 7.388 1.00 92.88 158 ALA A C 1
ATOM 1261 O O . ALA A 1 158 ? -13.617 -3.075 7.133 1.00 92.88 158 ALA A O 1
ATOM 1262 N N . ARG A 1 159 ? -11.946 -2.623 8.553 1.00 92.81 159 ARG A N 1
ATOM 1263 C CA . ARG A 1 159 ? -12.399 -3.552 9.606 1.00 92.81 159 ARG A CA 1
ATOM 1264 C C . ARG A 1 159 ? -13.590 -3.044 10.411 1.00 92.81 159 ARG A C 1
ATOM 1266 O O . ARG A 1 159 ? -14.379 -3.860 10.876 1.00 92.81 159 ARG A O 1
ATOM 1273 N N . LEU A 1 160 ? -13.726 -1.730 10.563 1.00 92.19 160 LEU A N 1
ATOM 1274 C CA . LEU A 1 160 ? -14.836 -1.097 11.282 1.00 92.19 160 LEU A CA 1
ATOM 1275 C C . LEU A 1 160 ? -16.035 -0.762 10.387 1.00 92.19 160 LEU A C 1
ATOM 1277 O O . LEU A 1 160 ? -17.018 -0.210 10.886 1.00 92.19 160 LEU A O 1
ATOM 1281 N N . ASP A 1 161 ? -15.954 -1.108 9.099 1.00 91.06 161 ASP A N 1
ATOM 1282 C CA . ASP A 1 161 ? -16.962 -0.805 8.080 1.00 91.06 161 ASP A CA 1
ATOM 1283 C C . ASP A 1 161 ? -17.279 0.700 8.004 1.00 91.06 161 ASP A C 1
ATOM 1285 O O . ASP A 1 161 ? -18.427 1.158 7.990 1.00 91.06 161 ASP A O 1
ATOM 1289 N N . TRP A 1 162 ? -16.209 1.499 8.042 1.00 91.75 162 TRP A N 1
ATOM 1290 C CA . TRP A 1 162 ? -16.279 2.951 7.971 1.00 91.75 162 TRP A CA 1
ATOM 1291 C C . TRP A 1 162 ? -16.180 3.444 6.526 1.00 91.75 162 TRP A C 1
ATOM 1293 O O . TRP A 1 162 ? -15.291 3.077 5.746 1.00 91.75 162 TRP A O 1
ATOM 1303 N N . SER A 1 163 ? -17.083 4.356 6.191 1.00 87.75 163 SER A N 1
ATOM 1304 C CA . SER A 1 163 ? -17.103 5.148 4.964 1.00 87.75 163 SER A CA 1
ATOM 1305 C C . SER A 1 163 ? -16.642 6.576 5.255 1.00 87.75 163 SER A C 1
ATOM 1307 O O . SER A 1 163 ? -16.756 7.052 6.385 1.00 87.75 163 SER A O 1
ATOM 1309 N N . LEU A 1 164 ? -16.057 7.242 4.258 1.00 85.56 164 LEU A N 1
ATOM 1310 C CA . LEU A 1 164 ? -15.614 8.628 4.411 1.00 85.56 164 LEU A CA 1
ATOM 1311 C C . LEU A 1 164 ? -16.793 9.536 4.113 1.00 85.56 164 LEU A C 1
ATOM 1313 O O . LEU A 1 164 ? -17.446 9.348 3.089 1.00 85.56 164 LEU A O 1
ATOM 1317 N N . VAL A 1 165 ? -17.038 10.524 4.969 1.00 84.69 165 VAL A N 1
ATOM 1318 C CA . VAL A 1 165 ? -18.012 11.569 4.654 1.00 84.69 165 VAL A CA 1
ATOM 1319 C C . VAL A 1 165 ? -17.315 12.571 3.734 1.00 84.69 165 VAL A C 1
ATOM 1321 O O . VAL A 1 165 ? -16.439 13.323 4.171 1.00 84.69 165 VAL A O 1
ATOM 1324 N N . ALA A 1 166 ? -17.641 12.513 2.440 1.00 73.38 166 ALA A N 1
ATOM 1325 C CA . ALA A 1 166 ? -17.145 13.473 1.458 1.00 73.38 166 ALA A CA 1
ATOM 1326 C C . ALA A 1 166 ? -17.653 14.889 1.798 1.00 73.38 166 ALA A C 1
ATOM 1328 O O . ALA A 1 166 ? -18.763 15.032 2.304 1.00 73.38 166 ALA A O 1
ATOM 1329 N N . ASP A 1 167 ? -16.836 15.915 1.533 1.00 62.94 167 ASP A N 1
ATOM 1330 C CA . ASP A 1 167 ? -17.178 17.342 1.703 1.00 62.94 167 ASP A CA 1
ATOM 1331 C C . ASP A 1 167 ? -17.528 17.827 3.125 1.00 62.94 167 ASP A C 1
ATOM 1333 O O . ASP A 1 167 ? -18.187 18.852 3.302 1.00 62.94 167 ASP A O 1
ATOM 1337 N N . SER A 1 168 ? -17.037 17.163 4.176 1.00 73.25 168 SER A N 1
ATOM 1338 C CA . SER A 1 168 ? -17.094 17.756 5.519 1.00 73.25 168 SER A CA 1
ATOM 1339 C C . SER A 1 168 ? -16.059 18.874 5.681 1.00 73.25 168 SER A C 1
ATOM 1341 O O . SER A 1 168 ? -14.871 18.656 5.440 1.00 73.25 168 SER A O 1
ATOM 1343 N N . MET A 1 169 ? -16.493 20.043 6.171 1.00 72.69 169 MET A N 1
ATOM 1344 C CA . MET A 1 169 ? -15.605 21.151 6.562 1.00 72.69 169 MET A CA 1
ATOM 1345 C C . MET A 1 169 ? -14.636 20.781 7.696 1.00 72.69 169 MET A C 1
ATOM 1347 O O . MET A 1 169 ? -13.658 21.488 7.915 1.00 72.69 169 MET A O 1
ATOM 1351 N N . GLU A 1 170 ? -14.891 19.684 8.411 1.00 77.50 170 GLU A N 1
ATOM 1352 C CA . GLU A 1 170 ? -14.008 19.179 9.464 1.00 77.50 170 GLU A CA 1
ATOM 1353 C C . GLU A 1 170 ? -12.901 18.260 8.930 1.00 77.50 170 GLU A C 1
ATOM 1355 O O . GLU A 1 170 ? -12.002 17.892 9.683 1.00 77.50 170 GLU A O 1
ATOM 1360 N N . ASN A 1 171 ? -12.935 17.861 7.656 1.00 82.44 171 ASN A N 1
ATOM 1361 C CA . ASN A 1 171 ? -11.847 17.081 7.074 1.00 82.44 171 ASN A CA 1
ATOM 1362 C C . ASN A 1 171 ? -10.612 17.983 6.905 1.00 82.44 171 ASN A C 1
ATOM 1364 O O . ASN A 1 171 ? -10.648 18.958 6.157 1.00 82.44 171 ASN A O 1
ATOM 1368 N N . VAL A 1 172 ? -9.510 17.644 7.575 1.00 84.12 172 VAL A N 1
ATOM 1369 C CA . VAL A 1 172 ? -8.244 18.386 7.509 1.00 84.12 172 VAL A CA 1
ATOM 1370 C C . VAL A 1 172 ? -7.212 17.551 6.767 1.00 84.12 172 VAL A C 1
ATOM 1372 O O . VAL A 1 172 ? -7.034 16.367 7.052 1.00 84.12 172 VAL A O 1
ATOM 1375 N N . ARG A 1 173 ? -6.511 18.189 5.831 1.00 82.06 173 ARG A N 1
ATOM 1376 C CA . ARG A 1 173 ? -5.357 17.630 5.127 1.00 82.06 173 ARG A CA 1
ATOM 1377 C C . ARG A 1 173 ? -4.224 18.654 5.163 1.00 82.06 173 ARG A C 1
ATOM 1379 O O . ARG A 1 173 ? -4.127 19.495 4.275 1.00 82.06 173 ARG A O 1
ATOM 1386 N N . ASP A 1 174 ? -3.411 18.594 6.212 1.00 79.44 174 ASP A N 1
ATOM 1387 C CA . ASP A 1 174 ? -2.208 19.413 6.379 1.00 79.44 174 ASP A CA 1
ATOM 1388 C C . ASP A 1 174 ? -0.983 18.527 6.137 1.00 79.44 174 ASP A C 1
ATOM 1390 O O . ASP A 1 174 ? -0.391 17.950 7.053 1.00 79.44 174 ASP A O 1
ATOM 1394 N N . THR A 1 175 ? -0.646 18.357 4.856 1.00 74.38 175 THR A N 1
ATOM 1395 C CA . THR A 1 175 ? 0.522 17.573 4.451 1.00 74.38 175 THR A CA 1
ATOM 1396 C C . THR A 1 175 ? 1.803 18.111 5.101 1.00 74.38 175 THR A C 1
ATOM 1398 O O . THR A 1 175 ? 2.503 17.278 5.664 1.00 74.38 175 THR A O 1
ATOM 1401 N N . PRO A 1 176 ? 2.101 19.433 5.138 1.00 69.75 176 PRO A N 1
ATOM 1402 C CA . PRO A 1 176 ? 3.279 19.971 5.830 1.00 69.75 176 PRO A CA 1
ATOM 1403 C C . PRO A 1 176 ? 3.427 19.547 7.296 1.00 69.75 176 PRO A C 1
ATOM 1405 O O . PRO A 1 176 ? 4.522 19.158 7.705 1.00 69.75 176 PRO A O 1
ATOM 1408 N N . SER A 1 177 ? 2.353 19.601 8.092 1.00 71.62 177 SER A N 1
ATOM 1409 C CA . SER A 1 177 ? 2.403 19.165 9.495 1.00 71.62 177 SER A CA 1
ATOM 1410 C C . SER A 1 177 ? 2.328 17.643 9.657 1.00 71.62 177 SER A C 1
ATOM 1412 O O . SER A 1 177 ? 2.626 17.127 10.733 1.00 71.62 177 SER A O 1
ATOM 1414 N N . GLY A 1 178 ? 1.916 16.919 8.609 1.00 74.06 178 GLY A N 1
ATOM 1415 C CA . GLY A 1 178 ? 1.552 15.505 8.689 1.00 74.06 178 GLY A CA 1
ATOM 1416 C C . GLY A 1 178 ? 0.226 15.265 9.417 1.00 74.06 178 GLY A C 1
ATOM 1417 O O . GLY A 1 178 ? -0.036 14.143 9.845 1.00 74.06 178 GLY A O 1
ATOM 1418 N N . THR A 1 179 ? -0.610 16.297 9.575 1.00 81.00 179 THR A N 1
ATOM 1419 C CA . THR A 1 179 ? -1.886 16.190 10.285 1.00 81.00 179 THR A CA 1
ATOM 1420 C C . THR A 1 179 ? -3.009 15.891 9.309 1.00 81.00 179 THR A C 1
ATOM 1422 O O . THR A 1 179 ? -3.284 16.647 8.374 1.00 81.00 179 THR A O 1
ATOM 1425 N N . TYR A 1 180 ? -3.723 14.805 9.585 1.00 84.31 180 TYR A N 1
ATOM 1426 C CA . TYR A 1 180 ? -4.874 14.387 8.806 1.00 84.31 180 TYR A CA 1
ATOM 1427 C C . TYR A 1 180 ? -6.055 14.128 9.729 1.00 84.31 180 TYR A C 1
ATOM 1429 O O . TYR A 1 180 ? -5.940 13.397 10.711 1.00 84.31 180 TYR A O 1
ATOM 1437 N N . HIS A 1 181 ? -7.205 14.698 9.391 1.00 86.06 181 HIS A N 1
ATOM 1438 C CA . HIS A 1 181 ? -8.455 14.461 10.095 1.00 86.06 181 HIS A CA 1
ATOM 1439 C C . HIS A 1 181 ? -9.550 14.154 9.086 1.00 86.06 181 HIS A C 1
ATOM 1441 O O . HIS A 1 181 ? -9.664 14.813 8.052 1.00 86.06 181 HIS A O 1
ATOM 1447 N N . TRP A 1 182 ? -10.378 13.161 9.394 1.00 87.81 182 TRP A N 1
ATOM 1448 C CA . TRP A 1 182 ? -11.514 12.830 8.554 1.00 87.81 182 TRP A CA 1
ATOM 1449 C C . TRP A 1 182 ? -12.714 12.403 9.377 1.00 87.81 182 TRP A C 1
ATOM 1451 O O . TRP A 1 182 ? -12.611 11.517 10.226 1.00 87.81 182 TRP A O 1
ATOM 1461 N N . GLN A 1 183 ? -13.880 12.915 9.007 1.00 86.25 183 GLN A N 1
ATOM 1462 C CA . GLN A 1 183 ? -15.142 12.374 9.469 1.00 86.25 183 GLN A CA 1
ATOM 1463 C C . GLN A 1 183 ? -15.464 11.051 8.767 1.00 86.25 183 GLN A C 1
ATOM 1465 O O . GLN A 1 183 ? -15.262 10.866 7.558 1.00 86.25 183 GLN A O 1
ATOM 1470 N N . ARG A 1 184 ? -15.976 10.105 9.553 1.00 85.06 184 ARG A N 1
ATOM 1471 C CA . ARG A 1 184 ? -16.321 8.754 9.113 1.00 85.06 184 ARG A CA 1
ATOM 1472 C C . ARG A 1 184 ? -17.749 8.422 9.542 1.00 85.06 184 ARG A C 1
ATOM 1474 O O . ARG A 1 184 ? -18.188 8.838 10.609 1.00 85.06 184 ARG A O 1
ATOM 1481 N N . ALA A 1 185 ? -18.448 7.630 8.738 1.00 82.12 185 ALA A N 1
ATOM 1482 C CA . ALA A 1 185 ? -19.760 7.083 9.076 1.00 82.12 185 ALA A CA 1
ATOM 1483 C C . ALA A 1 185 ? -19.755 5.558 8.918 1.00 82.12 185 ALA A C 1
ATOM 1485 O O . ALA A 1 185 ? -19.127 5.029 7.998 1.00 82.12 185 ALA A O 1
ATOM 1486 N N . ARG A 1 186 ? -20.465 4.840 9.795 1.00 80.69 186 ARG A N 1
ATOM 1487 C CA . ARG A 1 186 ? -20.696 3.396 9.627 1.00 80.69 186 ARG A CA 1
ATOM 1488 C C . ARG A 1 186 ? -21.739 3.154 8.545 1.00 80.69 186 ARG A C 1
ATOM 1490 O O . ARG A 1 186 ? -22.725 3.886 8.460 1.00 80.69 186 ARG A O 1
ATOM 1497 N N . PHE A 1 187 ? -21.567 2.090 7.768 1.00 67.06 187 PHE A N 1
ATOM 1498 C CA . PHE A 1 187 ? -22.644 1.595 6.919 1.00 67.06 187 PHE A CA 1
ATOM 1499 C C . PHE A 1 187 ? -23.795 1.065 7.787 1.00 67.06 187 PHE A C 1
ATOM 1501 O O . PHE A 1 187 ? -23.677 0.051 8.473 1.00 67.06 187 PHE A O 1
ATOM 1508 N N . HIS A 1 188 ? -24.949 1.733 7.749 1.00 58.50 188 HIS A N 1
ATOM 1509 C CA . HIS A 1 188 ? -26.186 1.158 8.272 1.00 58.50 188 HIS A CA 1
ATOM 1510 C C . HIS A 1 188 ? -26.841 0.313 7.178 1.00 58.50 188 HIS A C 1
ATOM 1512 O O . HIS A 1 188 ? -27.526 0.833 6.299 1.00 58.50 188 HIS A O 1
ATOM 1518 N N . THR A 1 189 ? -26.662 -1.009 7.233 1.00 44.00 189 THR A N 1
ATOM 1519 C CA . THR A 1 189 ? -27.437 -1.925 6.385 1.00 44.00 189 THR A CA 1
ATOM 1520 C C . THR A 1 189 ? -28.856 -2.033 6.946 1.00 44.00 189 THR A C 1
ATOM 1522 O O . THR A 1 189 ? -29.159 -2.932 7.728 1.00 44.00 189 THR A O 1
ATOM 1525 N N . HIS A 1 190 ? -29.753 -1.115 6.585 1.00 38.44 190 HIS A N 1
ATOM 1526 C CA . HIS A 1 190 ? -31.180 -1.304 6.851 1.00 38.44 190 HIS A CA 1
ATOM 1527 C C . HIS A 1 190 ? -31.768 -2.263 5.803 1.00 38.44 190 HIS A C 1
ATOM 1529 O O . HIS A 1 190 ? -32.193 -1.848 4.729 1.00 38.44 190 HIS A O 1
ATOM 1535 N N . GLN A 1 191 ? -31.827 -3.563 6.119 1.00 40.91 191 GLN A N 1
ATOM 1536 C CA . GLN A 1 191 ? -32.776 -4.467 5.462 1.00 40.91 191 GLN A CA 1
ATOM 1537 C C . GLN A 1 191 ? -34.183 -4.172 5.994 1.00 40.91 191 GLN A C 1
ATOM 1539 O O . GLN A 1 191 ? -34.582 -4.669 7.047 1.00 40.91 191 GLN A O 1
ATOM 1544 N N . SER A 1 192 ? -34.974 -3.399 5.258 1.00 36.88 192 SER A N 1
ATOM 1545 C CA . SER A 1 192 ? -36.430 -3.409 5.401 1.00 36.88 192 SER A CA 1
ATOM 1546 C C . SER A 1 192 ? -36.990 -4.621 4.652 1.00 36.88 192 SER A C 1
ATOM 1548 O O . SER A 1 192 ? -37.439 -4.539 3.512 1.00 36.88 192 SER A O 1
ATOM 1550 N N . ARG A 1 193 ? -36.985 -5.784 5.314 1.00 37.66 193 ARG A N 1
ATOM 1551 C CA . ARG A 1 193 ? -37.892 -6.880 4.950 1.00 37.66 193 ARG A CA 1
ATOM 1552 C C . ARG A 1 193 ? -39.314 -6.370 5.206 1.00 37.66 193 ARG A C 1
ATOM 1554 O O . ARG A 1 193 ? -39.759 -6.339 6.351 1.00 37.66 193 ARG A O 1
ATOM 1561 N N . GLN A 1 194 ? -40.004 -5.926 4.156 1.00 41.56 194 GLN A N 1
ATOM 1562 C CA . GLN A 1 194 ? -41.446 -5.702 4.203 1.00 41.56 194 GLN A CA 1
ATOM 1563 C C . GLN A 1 194 ? -42.117 -7.032 4.555 1.00 41.56 194 GLN A C 1
ATOM 1565 O O . GLN A 1 194 ? -42.227 -7.944 3.739 1.00 41.56 194 GLN A O 1
ATOM 1570 N N . THR A 1 195 ? -42.547 -7.151 5.805 1.00 40.81 195 THR A N 1
ATOM 1571 C CA . THR A 1 195 ? -43.545 -8.120 6.229 1.00 40.81 195 THR A CA 1
ATOM 1572 C C . THR A 1 195 ? -44.878 -7.703 5.618 1.00 40.81 195 THR A C 1
ATOM 1574 O O . THR A 1 195 ? -45.635 -6.923 6.192 1.00 40.81 195 THR A O 1
ATOM 1577 N N . GLY A 1 196 ? -45.166 -8.223 4.424 1.00 37.50 196 GLY A N 1
ATOM 1578 C CA . GLY A 1 196 ? -46.519 -8.247 3.884 1.00 37.50 196 GLY A CA 1
ATOM 1579 C C . GLY A 1 196 ? -47.403 -9.092 4.798 1.00 37.50 196 GLY A C 1
ATOM 1580 O O . GLY A 1 196 ? -47.456 -10.312 4.670 1.00 37.50 196 GLY A O 1
ATOM 1581 N N . ARG A 1 197 ? -48.063 -8.446 5.766 1.00 39.44 197 ARG A N 1
ATOM 1582 C CA . ARG A 1 197 ? -49.276 -8.977 6.390 1.00 39.44 197 ARG A CA 1
ATOM 1583 C C . ARG A 1 197 ? -50.363 -8.930 5.327 1.00 39.44 197 ARG A C 1
ATOM 1585 O O . ARG A 1 197 ? -50.943 -7.875 5.091 1.00 39.44 197 ARG A O 1
ATOM 1592 N N . ASP A 1 198 ? -50.617 -10.069 4.703 1.00 39.22 198 ASP A N 1
ATOM 1593 C CA . ASP A 1 198 ? -51.817 -10.259 3.906 1.00 39.22 198 ASP A CA 1
ATOM 1594 C C . ASP A 1 198 ? -52.985 -10.523 4.866 1.00 39.22 198 ASP A C 1
ATOM 1596 O O . ASP A 1 198 ? -53.178 -11.621 5.390 1.00 39.22 198 ASP A O 1
ATOM 1600 N N . THR A 1 199 ? -53.706 -9.457 5.205 1.00 47.72 199 THR A N 1
ATOM 1601 C CA . THR A 1 199 ? -55.046 -9.550 5.779 1.00 47.72 199 THR A CA 1
ATOM 1602 C C . THR A 1 199 ? -56.043 -9.450 4.637 1.00 47.72 199 THR A C 1
ATOM 1604 O O . THR A 1 199 ? -56.400 -8.344 4.239 1.00 47.72 199 THR A O 1
ATOM 1607 N N . SER A 1 200 ? -56.534 -10.589 4.157 1.00 36.72 200 SER A N 1
ATOM 1608 C CA . SER A 1 200 ? -57.770 -10.643 3.376 1.00 36.72 200 SER A CA 1
ATOM 1609 C C . SER A 1 200 ? -58.635 -11.802 3.852 1.00 36.72 200 SER A C 1
ATOM 1611 O O . SER A 1 200 ? -58.474 -12.951 3.460 1.00 36.72 200 SER A O 1
ATOM 1613 N N . SER A 1 201 ? -59.572 -11.459 4.733 1.00 38.50 201 SER A N 1
ATOM 1614 C CA . SER A 1 201 ? -60.856 -12.138 4.858 1.00 38.50 201 SER A CA 1
ATOM 1615 C C . SER A 1 201 ? -61.878 -11.258 4.151 1.00 38.50 201 SER A C 1
ATOM 1617 O O . SER A 1 201 ? -62.044 -10.104 4.556 1.00 38.50 201 SER A O 1
ATOM 1619 N N . LYS A 1 202 ? -62.518 -11.783 3.099 1.00 39.31 202 LYS A N 1
ATOM 1620 C CA . LYS A 1 202 ? -63.951 -11.626 2.799 1.00 39.31 202 LYS A CA 1
ATOM 1621 C C . LYS A 1 202 ? -64.319 -12.325 1.480 1.00 39.31 202 LYS A C 1
ATOM 1623 O O . LYS A 1 202 ? -63.790 -11.960 0.434 1.00 39.31 202 LYS A O 1
ATOM 1628 N N . TYR A 1 203 ? -65.318 -13.202 1.620 1.00 41.25 203 TYR A N 1
ATOM 1629 C CA . TYR A 1 203 ? -66.084 -13.990 0.640 1.00 41.25 203 TYR A CA 1
ATOM 1630 C C . TYR A 1 203 ? -65.447 -15.289 0.150 1.00 41.25 203 TYR A C 1
ATOM 1632 O O . TYR A 1 203 ? -64.440 -15.241 -0.582 1.00 41.25 203 TYR A O 1
#

Radius of gyration: 23.54 Å; chains: 1; bounding box: 89×46×52 Å

Secondary structure (DSSP, 8-state):
-------------GGGGGGHHHHHGGGS-TTS--EEE--SS--TT-HHHHHHHHH-SEEEE-GGG-SSHHHHHHHHHHHHHH-TTSEEEEHHHHHTHHHHHHHHHTTSSGGGGGGGGG--------PPPTT---EEETTEEE-S--HHHHHHHHHHHHHTTEEE-TT-TT-EEETTTTEEE--EEE-----------------

pLDDT: mean 82.58, std 17.1, range [36.72, 97.62]

Foldseek 3Di:
DDDDDDDDDDDDDDPCLLCVLVVCVVVDDPPDAFEAEDEEAQPQVPNSSVSSQVPHQEYEYELLRYQQSVVSVVSVVVVCVVCVSHHYYYVLLVVCVVVVVVVCVCPPPPVSVVCLLVDQDDDDDDDADPPQDQDQDPVGTGGRRCNNVVSVVVVSCVVSQKDFDPPDPQFDDDRNVPDTDTHIDHDDPDPPPPPPPPDDDDD